Protein AF-A0A812Z3W7-F1 (afdb_monomer_lite)

pLDDT: mean 70.72, std 16.23, range [29.0, 92.5]

Sequence (230 aa):
MVKTFSGVDHVSALLVPYGSTFQTALGTTARIFGVSAAALAPDLSTLLLLCDRGEIFEATVAFGNRSISFSSLSWQDRRELLARDRNGKPITLDAEGLTVAGSQVFVSTEPSRLFRLPDWASAPWKRPAGPLEAQLLAHQPSEYFAGELPNQGLEALTSPRTKEAVTSIVTGIEGPLVQDDPRVRRVLEVDAASGKLLRSQFFLLDEAEGGVPQLLLSEIAALDAEGLAG

Structure (mmCIF, N/CA/C/O backbone):
data_AF-A0A812Z3W7-F1
#
_entry.id   AF-A0A812Z3W7-F1
#
loop_
_atom_site.group_PDB
_atom_site.id
_atom_site.type_symbol
_atom_site.label_atom_id
_atom_site.label_alt_id
_atom_site.label_comp_id
_atom_site.label_asym_id
_atom_site.label_entity_id
_atom_site.label_seq_id
_atom_site.pdbx_PDB_ins_code
_atom_site.Cartn_x
_atom_site.Cartn_y
_atom_site.Cartn_z
_atom_site.occupancy
_atom_site.B_iso_or_equiv
_atom_site.auth_seq_id
_atom_site.auth_comp_id
_atom_site.auth_asym_id
_atom_site.auth_atom_id
_atom_site.pdbx_PDB_model_num
ATOM 1 N N . MET A 1 1 ? -31.759 -4.899 5.310 1.00 32.59 1 MET A N 1
ATOM 2 C CA . MET A 1 1 ? -30.707 -5.913 5.096 1.00 32.59 1 MET A CA 1
ATOM 3 C C . MET A 1 1 ? -29.573 -5.214 4.358 1.00 32.59 1 MET A C 1
ATOM 5 O O . MET A 1 1 ? -29.781 -4.807 3.221 1.00 32.59 1 MET A O 1
ATOM 9 N N . VAL A 1 2 ? -28.464 -4.926 5.045 1.00 29.81 2 VAL A N 1
ATOM 10 C CA . VAL A 1 2 ? -27.280 -4.281 4.451 1.00 29.81 2 VAL A CA 1
ATOM 11 C C . VAL A 1 2 ? -26.606 -5.340 3.585 1.00 29.81 2 VAL A C 1
ATOM 13 O O . VAL A 1 2 ? -26.231 -6.388 4.103 1.00 29.81 2 VAL A O 1
ATOM 16 N N . LYS A 1 3 ? -26.539 -5.130 2.268 1.00 31.30 3 LYS A N 1
ATOM 17 C CA . LYS A 1 3 ? -25.715 -5.982 1.408 1.00 31.30 3 LYS A CA 1
ATOM 18 C C . LYS A 1 3 ? -24.268 -5.568 1.640 1.00 31.30 3 LYS A C 1
ATOM 20 O O . LYS A 1 3 ? -23.900 -4.442 1.323 1.00 31.30 3 LYS A O 1
ATOM 25 N N . THR A 1 4 ? -23.484 -6.457 2.231 1.00 35.47 4 THR A N 1
ATOM 26 C CA . THR A 1 4 ? -22.030 -6.342 2.279 1.00 35.47 4 THR A CA 1
ATOM 27 C C . THR A 1 4 ? -21.534 -6.432 0.839 1.00 35.47 4 THR A C 1
ATOM 29 O O . THR A 1 4 ? -21.748 -7.450 0.182 1.00 35.47 4 THR A O 1
ATOM 32 N N . PHE A 1 5 ? -20.961 -5.355 0.310 1.00 38.12 5 PHE A N 1
ATOM 33 C CA . PHE A 1 5 ? -20.335 -5.380 -1.007 1.00 38.12 5 PHE A CA 1
ATOM 34 C C . PHE A 1 5 ? -19.040 -6.191 -0.905 1.00 38.12 5 PHE A C 1
ATOM 36 O O . PHE A 1 5 ? -18.034 -5.686 -0.424 1.00 38.12 5 PHE A O 1
ATOM 43 N N . SER A 1 6 ? -19.066 -7.460 -1.311 1.00 37.59 6 SER A N 1
ATOM 44 C CA . SER A 1 6 ? -17.851 -8.225 -1.606 1.00 37.59 6 SER A CA 1
ATOM 45 C C . SER A 1 6 ? -17.397 -7.889 -3.028 1.00 37.59 6 SER A C 1
ATOM 47 O O . SER A 1 6 ? -18.227 -7.952 -3.932 1.00 37.59 6 SER A O 1
ATOM 49 N N . GLY A 1 7 ? -16.120 -7.546 -3.226 1.00 40.09 7 GLY A N 1
ATOM 50 C CA . GLY A 1 7 ? -15.537 -7.323 -4.561 1.00 40.09 7 GLY A CA 1
ATOM 51 C C . GLY A 1 7 ? -15.113 -5.887 -4.893 1.00 40.09 7 GLY A C 1
ATOM 52 O O . GLY A 1 7 ? -14.704 -5.633 -6.015 1.00 40.09 7 GLY A O 1
ATOM 53 N N . VAL A 1 8 ? -15.173 -4.931 -3.954 1.00 45.31 8 VAL A N 1
ATOM 54 C CA . VAL A 1 8 ? -14.460 -3.650 -4.139 1.00 45.31 8 VAL A CA 1
ATOM 55 C C . VAL A 1 8 ? -13.010 -3.862 -3.709 1.00 45.31 8 VAL A C 1
ATOM 57 O O . VAL A 1 8 ? -12.692 -3.827 -2.519 1.00 45.31 8 VAL A O 1
ATOM 60 N N . ASP A 1 9 ? -12.151 -4.148 -4.683 1.00 46.03 9 ASP A N 1
ATOM 61 C CA . ASP A 1 9 ? -10.743 -4.488 -4.449 1.00 46.03 9 ASP A CA 1
ATOM 62 C C . ASP A 1 9 ? -9.824 -3.258 -4.442 1.00 46.03 9 ASP A C 1
ATOM 64 O O . ASP A 1 9 ? -8.734 -3.297 -3.875 1.00 46.03 9 ASP A O 1
ATOM 68 N N . HIS A 1 10 ? -10.277 -2.143 -5.019 1.00 52.00 10 HIS A N 1
ATOM 69 C CA . HIS A 1 10 ? -9.475 -0.937 -5.170 1.00 52.00 10 HIS A CA 1
ATOM 70 C C . HIS A 1 10 ? -10.364 0.310 -5.261 1.00 52.00 10 HIS A C 1
ATOM 72 O O . HIS A 1 10 ? -11.376 0.315 -5.964 1.00 52.00 10 HIS A O 1
ATOM 78 N N . VAL A 1 11 ? -9.983 1.379 -4.558 1.00 55.00 11 VAL A N 1
ATOM 79 C CA . VAL A 1 11 ? -10.560 2.714 -4.750 1.00 55.00 11 VAL A CA 1
ATOM 80 C C . VAL A 1 11 ? -9.573 3.487 -5.615 1.00 55.00 11 VAL A C 1
ATOM 82 O O . VAL A 1 11 ? -8.552 3.953 -5.125 1.00 55.00 11 VAL A O 1
ATOM 85 N N . SER A 1 12 ? -9.876 3.589 -6.909 1.00 47.50 12 SER A N 1
ATOM 86 C CA . SER A 1 12 ? -8.960 4.145 -7.915 1.00 47.50 12 SER A CA 1
ATOM 87 C C . SER A 1 12 ? -8.716 5.642 -7.787 1.00 47.50 12 SER A C 1
ATOM 89 O O . SER A 1 12 ? -7.666 6.129 -8.189 1.00 47.50 12 SER A O 1
ATOM 91 N N . ALA A 1 13 ? -9.672 6.383 -7.229 1.00 49.47 13 ALA A N 1
ATOM 92 C CA . ALA A 1 13 ? -9.494 7.793 -6.930 1.00 49.47 13 ALA A CA 1
ATOM 93 C C . ALA A 1 13 ? -10.447 8.233 -5.819 1.00 49.47 13 ALA A C 1
ATOM 95 O O . ALA A 1 13 ? -11.652 7.970 -5.867 1.00 49.47 13 ALA A O 1
ATOM 96 N N . LEU A 1 14 ? -9.914 8.977 -4.852 1.00 58.53 14 LEU A N 1
ATOM 97 C CA . LEU A 1 14 ? -10.703 9.789 -3.937 1.00 58.53 14 LEU A CA 1
ATOM 98 C C . LEU A 1 14 ? -10.293 11.248 -4.108 1.00 58.53 14 LEU A C 1
ATOM 100 O O . LEU A 1 14 ? -9.170 11.630 -3.792 1.00 58.53 14 LEU A O 1
ATOM 104 N N . LEU A 1 15 ? -11.216 12.079 -4.587 1.00 57.31 15 LEU A N 1
ATOM 105 C CA . LEU A 1 15 ? -10.974 13.513 -4.713 1.00 57.31 15 LEU A CA 1
ATOM 106 C C . LEU A 1 15 ? -11.061 14.174 -3.334 1.00 57.31 15 LEU A C 1
ATOM 108 O O . LEU A 1 15 ? -12.141 14.549 -2.877 1.00 57.31 15 LEU A O 1
ATOM 112 N N . VAL A 1 16 ? -9.909 14.330 -2.685 1.00 62.12 16 VAL A N 1
ATOM 113 C CA . VAL A 1 16 ? -9.751 15.156 -1.485 1.00 62.12 16 VAL A CA 1
ATOM 114 C C . VAL A 1 16 ? -8.937 16.395 -1.859 1.00 62.12 16 VAL A C 1
ATOM 116 O O . VAL A 1 16 ? -7.779 16.254 -2.249 1.00 62.12 16 VAL A O 1
ATOM 119 N N . PRO A 1 17 ? -9.494 17.617 -1.761 1.00 60.78 17 PRO A N 1
ATOM 120 C CA . PRO A 1 17 ? -8.740 18.828 -2.065 1.00 60.78 17 PRO A CA 1
ATOM 121 C C . PRO A 1 17 ? -7.465 18.933 -1.220 1.00 60.78 17 PRO A C 1
ATOM 123 O O . PRO A 1 17 ? -7.500 18.689 -0.009 1.00 60.78 17 PRO A O 1
ATOM 126 N N . TYR A 1 18 ? -6.356 19.347 -1.836 1.00 60.72 18 TYR A N 1
ATOM 127 C CA . TYR A 1 18 ? -5.095 19.570 -1.129 1.00 60.72 18 TYR A CA 1
ATOM 128 C C . TYR A 1 18 ? -5.288 20.500 0.073 1.00 60.72 18 TYR A C 1
ATOM 130 O O . TYR A 1 18 ? -5.873 21.582 -0.026 1.00 60.72 18 TYR A O 1
ATOM 138 N N . GLY A 1 19 ? -4.757 20.090 1.221 1.00 60.78 19 GLY A N 1
ATOM 139 C CA . GLY A 1 19 ? -4.825 20.858 2.452 1.00 60.78 19 GLY A CA 1
ATOM 140 C C . GLY A 1 19 ? -6.177 20.801 3.157 1.00 60.78 19 GLY A C 1
ATOM 141 O O . GLY A 1 19 ? -6.357 21.571 4.103 1.00 60.78 19 GLY A O 1
ATOM 142 N N . SER A 1 20 ? -7.084 19.910 2.738 1.00 70.56 20 SER A N 1
ATOM 143 C CA . SER A 1 20 ? -8.332 19.635 3.452 1.00 70.56 20 SER A CA 1
ATOM 144 C C . SER A 1 20 ? -8.044 19.276 4.902 1.00 70.56 20 SER A C 1
ATOM 146 O O . SER A 1 20 ? -7.137 18.492 5.189 1.00 70.56 20 SER A O 1
ATOM 148 N N . THR A 1 21 ? -8.823 19.847 5.816 1.00 73.81 21 THR A N 1
ATOM 149 C CA . THR A 1 21 ? -8.782 19.492 7.230 1.00 73.81 21 THR A CA 1
ATOM 150 C C . THR A 1 21 ? -10.017 18.704 7.611 1.00 73.81 21 THR A C 1
ATOM 152 O O . THR A 1 21 ? -11.108 18.925 7.086 1.00 73.81 21 THR A O 1
ATOM 155 N N . PHE A 1 22 ? -9.853 17.783 8.547 1.00 72.69 22 PHE A N 1
ATOM 156 C CA . PHE A 1 22 ? -10.964 17.027 9.093 1.00 72.69 22 PHE A CA 1
ATOM 157 C C . PHE A 1 22 ? -10.776 16.826 10.598 1.00 72.69 22 PHE A C 1
ATOM 159 O O . PHE A 1 22 ? -9.667 16.940 11.123 1.00 72.69 22 PHE A O 1
ATOM 166 N N . GLN A 1 23 ? -11.882 16.568 11.290 1.00 76.31 23 GLN A N 1
ATOM 167 C CA . GLN A 1 23 ? -11.886 16.186 12.699 1.00 76.31 23 GLN A CA 1
ATOM 168 C C . GLN A 1 23 ? -11.959 14.667 12.785 1.00 76.31 23 GLN A C 1
ATOM 170 O O . GLN A 1 23 ? -12.879 14.070 12.223 1.00 76.31 23 GLN A O 1
ATOM 175 N N . THR A 1 24 ? -11.002 14.052 13.471 1.00 73.88 24 THR A N 1
ATOM 176 C CA . THR A 1 24 ? -11.107 12.643 13.857 1.00 73.88 24 THR A CA 1
ATOM 177 C C . THR A 1 24 ? -12.208 12.477 14.908 1.00 73.88 24 THR A C 1
ATOM 179 O O . THR A 1 24 ? -12.561 13.422 15.623 1.00 73.88 24 THR A O 1
ATOM 182 N N . ALA A 1 25 ? -12.699 11.251 15.083 1.00 72.62 25 ALA A N 1
ATOM 183 C CA . ALA A 1 25 ? -13.582 10.906 16.199 1.00 72.62 25 ALA A CA 1
ATOM 184 C C . ALA A 1 25 ? -12.947 11.184 17.581 1.00 72.62 25 ALA A C 1
ATOM 186 O O . ALA A 1 25 ? -13.655 11.320 18.578 1.00 72.62 25 ALA A O 1
ATOM 187 N N . LEU A 1 26 ? -11.617 11.311 17.636 1.00 69.75 26 LEU A N 1
ATOM 188 C CA . LEU A 1 26 ? -10.836 11.621 18.835 1.00 69.75 26 LEU A CA 1
ATOM 189 C C . LEU A 1 26 ? -10.634 13.130 19.064 1.00 69.75 26 LEU A C 1
ATOM 191 O O . LEU A 1 26 ? -9.950 13.518 20.011 1.00 69.75 26 LEU A O 1
ATOM 195 N N . GLY A 1 27 ? -11.229 13.987 18.227 1.00 71.00 27 GLY A N 1
ATOM 196 C CA . GLY A 1 27 ? -11.170 15.445 18.368 1.00 71.00 27 GLY A CA 1
ATOM 197 C C . GLY A 1 27 ? -9.844 16.068 17.929 1.00 71.00 27 GLY A C 1
ATOM 198 O O . GLY A 1 27 ? -9.543 17.207 18.290 1.00 71.00 27 GLY A O 1
ATOM 199 N N . THR A 1 28 ? -9.030 15.330 17.173 1.00 74.75 28 THR A N 1
ATOM 200 C CA . THR A 1 28 ? -7.825 15.859 16.534 1.00 74.75 28 THR A CA 1
ATOM 201 C C . THR A 1 28 ? -8.164 16.421 15.160 1.00 74.75 28 THR A C 1
ATOM 203 O O . THR A 1 28 ? -8.692 15.722 14.296 1.00 74.75 28 THR A O 1
ATOM 206 N N . THR A 1 29 ? -7.789 17.681 14.930 1.00 78.25 29 THR A N 1
ATOM 207 C CA . THR A 1 29 ? -7.748 18.242 13.579 1.00 78.25 29 THR A CA 1
ATOM 208 C C . THR A 1 29 ? -6.551 17.659 12.846 1.00 78.25 29 THR A C 1
ATOM 210 O O . THR A 1 29 ? -5.410 17.852 13.267 1.00 78.25 29 THR A O 1
ATOM 213 N N . ALA A 1 30 ? -6.799 17.004 11.725 1.00 71.75 30 ALA A N 1
ATOM 214 C CA . ALA A 1 30 ? -5.757 16.529 10.833 1.00 71.75 30 ALA A CA 1
ATOM 215 C C . ALA A 1 30 ? -5.890 17.176 9.456 1.00 71.75 30 ALA A C 1
ATOM 217 O O . ALA A 1 30 ? -6.957 17.677 9.096 1.00 71.75 30 ALA A O 1
ATOM 218 N N . ARG A 1 31 ? -4.782 17.217 8.712 1.00 76.94 31 ARG A N 1
ATOM 219 C CA . ARG A 1 31 ? -4.690 17.852 7.398 1.00 76.94 31 ARG A CA 1
ATOM 220 C C . ARG A 1 31 ? -4.165 16.848 6.383 1.00 76.94 31 ARG A C 1
ATOM 222 O O . ARG A 1 31 ? -3.140 16.229 6.629 1.00 76.94 31 ARG A O 1
ATOM 229 N N . ILE A 1 32 ? -4.850 16.741 5.253 1.00 75.94 32 ILE A N 1
ATOM 230 C CA . ILE A 1 32 ? -4.461 15.886 4.131 1.00 75.94 32 ILE A CA 1
ATOM 231 C C . ILE A 1 32 ? -3.630 16.733 3.166 1.00 75.94 32 ILE A C 1
ATOM 233 O O . ILE A 1 32 ? -4.112 17.743 2.648 1.00 75.94 32 ILE A O 1
ATOM 237 N N . PHE A 1 33 ? -2.369 16.356 2.969 1.00 66.31 33 PHE A N 1
ATOM 238 C CA . PHE A 1 33 ? -1.426 17.057 2.088 1.00 66.31 33 PHE A CA 1
ATOM 239 C C . PHE A 1 33 ? -1.377 16.471 0.669 1.00 66.31 33 PHE A C 1
ATOM 241 O O . PHE A 1 33 ? -0.717 17.038 -0.181 1.00 66.31 33 PHE A O 1
ATOM 248 N N . GLY A 1 34 ? -2.127 15.408 0.401 1.00 72.56 34 GLY A N 1
ATOM 249 C CA . GLY A 1 34 ? -2.153 14.678 -0.865 1.00 72.56 34 GLY A CA 1
ATOM 250 C C . GLY A 1 34 ? -2.675 13.277 -0.571 1.00 72.56 34 GLY A C 1
ATOM 251 O O . GLY A 1 34 ? -2.476 12.796 0.541 1.00 72.56 34 GLY A O 1
ATOM 252 N N . VAL A 1 35 ? -3.443 12.678 -1.480 1.00 75.62 35 VAL A N 1
ATOM 253 C CA . VAL A 1 35 ? -3.888 11.283 -1.339 1.00 75.62 35 VAL A CA 1
ATOM 254 C C . VAL A 1 35 ? -3.169 10.490 -2.407 1.00 75.62 35 VAL A C 1
ATOM 256 O O . VAL A 1 35 ? -3.490 10.641 -3.584 1.00 75.62 35 VAL A O 1
ATOM 259 N N . SER A 1 36 ? -2.233 9.656 -1.979 1.00 77.94 36 SER A N 1
ATOM 260 C CA . SER A 1 36 ? -1.430 8.824 -2.870 1.00 77.94 36 SER A CA 1
ATOM 261 C C . SER A 1 36 ? -2.158 7.520 -3.183 1.00 77.94 36 SER A C 1
ATOM 263 O O . SER A 1 36 ? -2.231 7.092 -4.329 1.00 77.94 36 SER A O 1
ATOM 265 N N . ALA A 1 37 ? -2.818 6.919 -2.184 1.00 78.06 37 ALA A N 1
ATOM 266 C CA . ALA A 1 37 ? -3.576 5.688 -2.396 1.00 78.06 37 ALA A CA 1
ATOM 267 C C . ALA A 1 37 ? -4.759 5.514 -1.439 1.00 78.06 37 ALA A C 1
ATOM 269 O O . ALA A 1 37 ? -4.804 6.071 -0.341 1.00 78.06 37 ALA A O 1
ATOM 270 N N . ALA A 1 38 ? -5.718 4.683 -1.851 1.00 79.00 38 ALA A N 1
ATOM 271 C CA . ALA A 1 38 ? -6.907 4.344 -1.082 1.00 79.00 38 ALA A CA 1
ATOM 272 C C . ALA A 1 38 ? -7.212 2.841 -1.173 1.00 79.00 38 ALA A C 1
ATOM 274 O O . ALA A 1 38 ? -7.236 2.264 -2.261 1.00 79.00 38 ALA A O 1
ATOM 275 N N . ALA A 1 39 ? -7.488 2.202 -0.036 1.00 80.31 39 ALA A N 1
ATOM 276 C CA . ALA A 1 39 ? -7.825 0.781 0.025 1.00 80.31 39 ALA A CA 1
ATOM 277 C C . ALA A 1 39 ? -8.883 0.497 1.096 1.00 80.31 39 ALA A C 1
ATOM 279 O O . ALA A 1 39 ? -8.906 1.132 2.148 1.00 80.31 39 ALA A O 1
ATOM 280 N N . LEU A 1 40 ? -9.757 -0.480 0.849 1.00 79.25 40 LEU A N 1
ATOM 281 C CA . LEU A 1 40 ? -10.685 -0.962 1.872 1.00 79.25 40 LEU A CA 1
ATOM 282 C C . LEU A 1 40 ? -10.007 -2.001 2.762 1.00 79.25 40 LEU A C 1
ATOM 284 O O . LEU A 1 40 ? -9.375 -2.941 2.279 1.00 79.25 40 LEU A O 1
ATOM 288 N N . ALA A 1 41 ? -10.199 -1.850 4.067 1.00 82.50 41 ALA A N 1
ATOM 289 C CA . ALA A 1 41 ? -9.828 -2.846 5.050 1.00 82.50 41 ALA A CA 1
ATOM 290 C C . ALA A 1 41 ? -10.663 -4.133 4.877 1.00 82.50 41 ALA A C 1
ATOM 292 O O . ALA A 1 41 ? -11.718 -4.128 4.232 1.00 82.50 41 ALA A O 1
ATOM 293 N N . PRO A 1 42 ? -10.253 -5.249 5.502 1.00 77.19 42 PRO A N 1
ATOM 294 C CA . PRO A 1 42 ? -10.894 -6.553 5.296 1.00 77.19 42 PRO A CA 1
ATOM 295 C C . PRO A 1 42 ? -12.323 -6.629 5.836 1.00 77.19 42 PRO A C 1
ATOM 297 O O . PRO A 1 42 ? -13.088 -7.503 5.440 1.00 77.19 42 PRO A O 1
ATOM 300 N N . ASP A 1 43 ? -12.684 -5.721 6.744 1.00 79.75 43 ASP A N 1
ATOM 301 C CA . ASP A 1 43 ? -14.043 -5.586 7.272 1.00 79.75 43 ASP A CA 1
ATOM 302 C C . ASP A 1 43 ? -15.030 -4.950 6.271 1.00 79.75 43 ASP A C 1
ATOM 304 O O . ASP A 1 43 ? -16.235 -4.955 6.523 1.00 79.75 43 ASP A O 1
ATOM 308 N N . LEU A 1 44 ? -14.533 -4.434 5.136 1.00 73.38 44 LEU A N 1
ATOM 309 C CA . LEU A 1 44 ? -15.298 -3.792 4.059 1.00 73.38 44 LEU A CA 1
ATOM 310 C C . LEU A 1 44 ? -16.087 -2.543 4.493 1.00 73.38 44 LEU A C 1
ATOM 312 O O . LEU A 1 44 ? -16.977 -2.078 3.781 1.00 73.38 44 LEU A O 1
ATOM 316 N N . SER A 1 45 ? -15.757 -1.995 5.657 1.00 81.12 45 SER A N 1
ATOM 317 C CA . SER A 1 45 ? -16.389 -0.819 6.260 1.00 81.12 45 SER A CA 1
ATOM 318 C C . SER A 1 45 ? -15.384 0.258 6.650 1.00 81.12 45 SER A C 1
ATOM 320 O O . SER A 1 45 ? -15.781 1.393 6.900 1.00 81.12 45 SER A O 1
ATOM 322 N N . THR A 1 46 ? -14.094 -0.070 6.658 1.00 86.00 46 THR A N 1
ATOM 323 C CA . THR A 1 46 ? -13.013 0.872 6.924 1.00 86.00 46 THR A CA 1
ATOM 324 C C . THR A 1 46 ? -12.264 1.174 5.632 1.00 86.00 46 THR A C 1
ATOM 326 O O . THR A 1 46 ? -11.771 0.277 4.953 1.00 86.00 46 THR A O 1
ATOM 329 N N . LEU A 1 47 ? -12.183 2.452 5.284 1.00 84.94 47 LEU A N 1
ATOM 330 C CA . LEU A 1 47 ? -11.345 2.987 4.223 1.00 84.94 47 LEU A CA 1
ATOM 331 C C . LEU A 1 47 ? -10.021 3.443 4.831 1.00 84.94 47 LEU A C 1
ATOM 333 O O . LEU A 1 47 ? -10.006 4.267 5.745 1.00 84.94 47 LEU A O 1
ATOM 337 N N . LEU A 1 48 ? -8.929 2.921 4.290 1.00 88.00 48 LEU A N 1
ATOM 338 C CA . LEU A 1 48 ? -7.578 3.388 4.545 1.00 88.00 48 LEU A CA 1
ATOM 339 C C . LEU A 1 48 ? -7.180 4.338 3.424 1.00 88.00 48 LEU A C 1
ATOM 341 O O . LEU A 1 48 ? -7.263 3.976 2.249 1.00 88.00 48 LEU A O 1
ATOM 345 N N . LEU A 1 49 ? -6.729 5.533 3.784 1.00 86.06 49 LEU A N 1
ATOM 346 C CA . LEU A 1 49 ? -6.088 6.450 2.854 1.00 86.06 49 LEU A CA 1
ATOM 347 C C . LEU A 1 49 ? -4.639 6.633 3.236 1.00 86.06 49 LEU A C 1
ATOM 349 O O . LEU A 1 49 ? -4.341 7.003 4.368 1.00 86.06 49 LEU A O 1
ATOM 353 N N . LEU A 1 50 ? -3.768 6.409 2.267 1.00 86.88 50 LEU A N 1
ATOM 354 C CA . LEU A 1 50 ? -2.374 6.779 2.334 1.00 86.88 50 LEU A CA 1
ATOM 355 C C . LEU A 1 50 ? -2.221 8.192 1.784 1.00 86.88 50 LEU A C 1
ATOM 357 O O . LEU A 1 50 ? -2.761 8.524 0.727 1.00 86.88 50 LEU A O 1
ATOM 361 N N . CYS A 1 51 ? -1.519 9.025 2.530 1.00 83.19 51 CYS A N 1
ATOM 362 C CA . CYS A 1 51 ? -1.222 10.392 2.156 1.00 83.19 51 CYS A CA 1
ATOM 363 C C . CYS A 1 51 ? 0.284 10.617 2.132 1.00 83.19 51 CYS A C 1
ATOM 365 O O . CYS A 1 51 ? 1.032 9.947 2.859 1.00 83.19 51 CYS A O 1
ATOM 367 N N . ASP A 1 52 ? 0.685 11.625 1.359 1.00 75.94 52 ASP A N 1
ATOM 368 C CA . ASP A 1 52 ? 2.049 12.133 1.287 1.00 75.94 52 ASP A CA 1
ATOM 369 C C . ASP A 1 52 ? 2.660 12.254 2.686 1.00 75.94 52 ASP A C 1
ATOM 371 O O . ASP A 1 52 ? 1.979 12.598 3.663 1.00 75.94 52 ASP A O 1
ATOM 375 N N . ARG A 1 53 ? 3.979 12.046 2.771 1.00 79.75 53 ARG A N 1
ATOM 376 C CA . ARG A 1 53 ? 4.751 12.041 4.032 1.00 79.75 53 ARG A CA 1
ATOM 377 C C . ARG A 1 53 ? 4.465 10.861 4.964 1.00 79.75 53 ARG A C 1
ATOM 379 O O . ARG A 1 53 ? 4.863 10.904 6.130 1.00 79.75 53 ARG A O 1
ATOM 386 N N . GLY A 1 54 ? 3.813 9.812 4.463 1.00 85.25 54 GLY A N 1
ATOM 387 C CA . GLY A 1 54 ? 3.655 8.558 5.192 1.00 85.25 54 GLY A CA 1
ATOM 388 C C . GLY A 1 54 ? 2.615 8.658 6.299 1.00 85.25 54 GLY A C 1
ATOM 389 O O . GLY A 1 54 ? 2.860 8.227 7.425 1.00 85.25 54 GLY A O 1
ATOM 390 N N . GLU A 1 55 ? 1.451 9.223 5.992 1.00 88.69 55 GLU A N 1
ATOM 391 C CA . GLU A 1 55 ? 0.314 9.243 6.911 1.00 88.69 55 GLU A CA 1
ATOM 392 C C . GLU A 1 55 ? -0.776 8.288 6.431 1.00 88.69 55 GLU A C 1
ATOM 394 O O . GLU A 1 55 ? -1.116 8.266 5.250 1.00 88.69 55 GLU A O 1
ATOM 399 N N . ILE A 1 56 ? -1.344 7.511 7.355 1.00 89.38 56 ILE A N 1
ATOM 400 C CA . ILE A 1 56 ? -2.544 6.716 7.108 1.00 89.38 56 ILE A CA 1
ATOM 401 C C . ILE A 1 56 ? -3.722 7.321 7.848 1.00 89.38 56 ILE A C 1
ATOM 403 O O . ILE A 1 56 ? -3.677 7.551 9.058 1.00 89.38 56 ILE A O 1
ATOM 407 N N . PHE A 1 57 ? -4.803 7.521 7.110 1.00 87.75 57 PHE A N 1
ATOM 408 C CA . PHE A 1 57 ? -6.088 7.932 7.633 1.00 87.75 57 PHE A CA 1
ATOM 409 C C . PHE A 1 57 ? -7.084 6.793 7.562 1.00 87.75 57 PHE A C 1
ATOM 411 O O . PHE A 1 57 ? -7.197 6.112 6.545 1.00 87.75 57 PHE A O 1
ATOM 418 N N . GLU A 1 58 ? -7.834 6.627 8.642 1.00 88.81 58 GLU A N 1
ATOM 419 C CA . GLU A 1 58 ? -8.887 5.628 8.743 1.00 88.81 58 GLU A CA 1
ATOM 420 C C . GLU A 1 58 ? -10.238 6.330 8.734 1.00 88.81 58 GLU A C 1
ATOM 422 O O . GLU A 1 58 ? -10.491 7.240 9.530 1.00 88.81 58 GLU A O 1
ATOM 427 N N . ALA A 1 59 ? -11.128 5.900 7.847 1.00 84.62 59 ALA A N 1
ATOM 428 C CA . ALA A 1 59 ? -12.499 6.372 7.809 1.00 84.62 59 ALA A CA 1
ATOM 429 C C . ALA A 1 59 ? -13.473 5.203 7.794 1.00 84.62 59 ALA A C 1
ATOM 431 O O . ALA A 1 59 ? -13.335 4.274 7.007 1.00 84.62 59 ALA A O 1
ATOM 432 N N . THR A 1 60 ? -14.522 5.292 8.599 1.00 85.56 60 THR A N 1
ATOM 433 C CA . THR A 1 60 ? -15.679 4.417 8.446 1.00 85.56 60 THR A CA 1
ATOM 434 C C . THR A 1 60 ? -16.464 4.879 7.229 1.00 85.56 60 THR A C 1
ATOM 436 O O . THR A 1 60 ? -16.888 6.038 7.156 1.00 85.56 60 THR A O 1
ATOM 439 N N . VAL A 1 61 ? -16.680 3.974 6.285 1.00 80.94 61 VAL A N 1
ATOM 440 C CA . VAL A 1 61 ? -17.444 4.211 5.064 1.00 80.94 61 VAL A CA 1
ATOM 441 C C . VAL A 1 61 ? -18.660 3.299 5.001 1.00 80.94 61 VAL A C 1
ATOM 443 O O . VAL A 1 61 ? -18.662 2.171 5.488 1.00 80.94 61 VAL A O 1
ATOM 446 N N . ALA A 1 62 ? -19.717 3.801 4.375 1.00 77.12 62 ALA A N 1
ATOM 447 C CA . ALA A 1 62 ? -20.852 2.990 3.966 1.00 77.12 62 ALA A CA 1
ATOM 448 C C . ALA A 1 62 ? -21.163 3.280 2.503 1.00 77.12 62 ALA A C 1
ATOM 450 O O . ALA A 1 62 ? -20.976 4.406 2.036 1.00 77.12 62 ALA A O 1
ATOM 451 N N . PHE A 1 63 ? -21.648 2.270 1.792 1.00 71.44 63 PHE A N 1
ATOM 452 C CA . PHE A 1 63 ? -21.980 2.365 0.377 1.00 71.44 63 PHE A CA 1
ATOM 453 C C . PHE A 1 63 ? -23.489 2.446 0.173 1.00 71.44 63 PHE A C 1
ATOM 455 O O . PHE A 1 63 ? -24.274 1.816 0.891 1.00 71.44 63 PHE A O 1
ATOM 462 N N . GLY A 1 64 ? -23.894 3.202 -0.846 1.00 63.03 64 GLY A N 1
ATOM 463 C CA . GLY A 1 64 ? -25.273 3.206 -1.311 1.00 63.03 64 GLY A CA 1
ATOM 464 C C . GLY A 1 64 ? -25.712 1.815 -1.781 1.00 63.03 64 GLY A C 1
ATOM 465 O O . GLY A 1 64 ? -24.936 1.032 -2.308 1.00 63.03 64 GLY A O 1
ATOM 466 N N . ASN A 1 65 ? -26.999 1.497 -1.649 1.00 59.88 65 ASN A N 1
ATOM 467 C CA . ASN A 1 65 ? -27.551 0.200 -2.072 1.00 59.88 65 ASN A CA 1
ATOM 468 C C . ASN A 1 65 ? -27.754 0.058 -3.596 1.00 59.88 65 ASN A C 1
ATOM 470 O O . ASN A 1 65 ? -28.243 -0.978 -4.049 1.00 59.88 65 ASN A O 1
ATOM 474 N N . ARG A 1 66 ? -27.454 1.109 -4.369 1.00 55.91 66 ARG A N 1
ATOM 475 C CA . ARG A 1 66 ? -27.685 1.204 -5.822 1.00 55.91 66 ARG A CA 1
ATOM 476 C C . ARG A 1 66 ? -26.491 1.753 -6.610 1.00 55.91 66 ARG A C 1
ATOM 478 O O . ARG A 1 66 ? -26.539 1.730 -7.834 1.00 55.91 66 ARG A O 1
ATOM 485 N N . SER A 1 67 ? -25.451 2.245 -5.940 1.00 59.88 67 SER A N 1
ATOM 486 C CA . SER A 1 67 ? -24.221 2.741 -6.564 1.00 59.88 67 SER A CA 1
ATOM 487 C C . SER A 1 67 ? -23.029 2.483 -5.643 1.00 59.88 67 SER A C 1
ATOM 489 O O . SER A 1 67 ? -23.189 2.456 -4.424 1.00 59.88 67 SER A O 1
ATOM 491 N N . ILE A 1 68 ? -21.826 2.364 -6.212 1.00 57.50 68 ILE A N 1
ATOM 492 C CA . ILE A 1 68 ? -20.546 2.265 -5.475 1.00 57.50 68 ILE A CA 1
ATOM 493 C C . ILE A 1 68 ? -20.119 3.660 -4.966 1.00 57.50 68 ILE 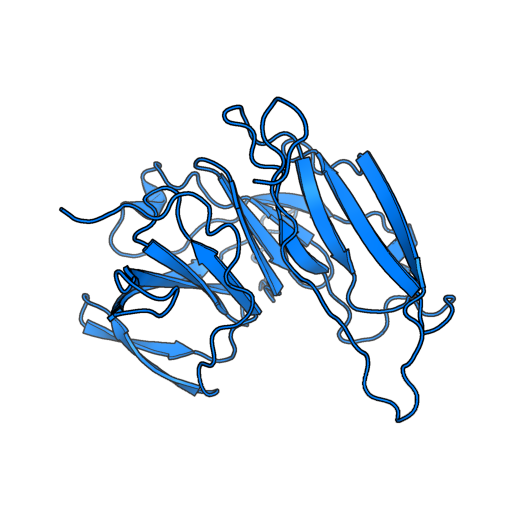A C 1
ATOM 495 O O . ILE A 1 68 ? -18.950 4.022 -4.923 1.00 57.50 68 ILE A O 1
ATOM 499 N N . SER A 1 69 ? -21.088 4.507 -4.624 1.00 62.16 69 SER A N 1
ATOM 500 C CA . SER A 1 69 ? -20.838 5.822 -4.041 1.00 62.16 69 SER A CA 1
ATOM 501 C C . SER A 1 69 ? -20.900 5.704 -2.526 1.00 62.16 69 SER A C 1
ATOM 503 O O . SER A 1 69 ? -21.768 5.003 -1.992 1.00 62.16 69 SER A O 1
ATOM 505 N N . PHE A 1 70 ? -20.024 6.423 -1.825 1.00 65.94 70 PHE A N 1
ATOM 506 C CA . PHE A 1 70 ? -20.123 6.530 -0.376 1.00 65.94 70 PHE A CA 1
ATOM 507 C C . PHE A 1 70 ? -21.444 7.206 0.003 1.00 65.94 70 PHE A C 1
ATOM 509 O O . PHE A 1 70 ? -21.713 8.338 -0.393 1.00 65.94 70 PHE A O 1
ATOM 516 N N . SER A 1 71 ? -22.273 6.515 0.783 1.00 70.38 71 SER A N 1
ATOM 517 C CA . SER A 1 71 ? -23.436 7.112 1.443 1.00 70.38 71 SER A CA 1
ATOM 518 C C . SER A 1 71 ? -23.036 7.871 2.708 1.00 70.38 71 SER A C 1
ATOM 520 O O . SER A 1 71 ? -23.750 8.772 3.138 1.00 70.38 71 SER A O 1
ATOM 522 N N . SER A 1 72 ? -21.905 7.502 3.312 1.00 74.94 72 SER A N 1
ATOM 523 C CA . SER A 1 72 ? -21.300 8.208 4.440 1.00 74.94 72 SER A CA 1
ATOM 524 C C . SER A 1 72 ? -19.799 7.951 4.495 1.00 74.94 72 SER A C 1
ATOM 526 O O . SER A 1 72 ? -19.353 6.853 4.163 1.00 74.94 72 SER A O 1
ATOM 528 N N . LEU A 1 73 ? -19.054 8.941 4.982 1.00 78.38 73 LEU A N 1
ATOM 529 C CA . LEU A 1 73 ? -17.635 8.848 5.304 1.00 78.38 73 LEU A CA 1
ATOM 530 C C . LEU A 1 73 ? -17.406 9.569 6.636 1.00 78.38 73 LEU A C 1
ATOM 532 O O . LEU A 1 73 ? -17.808 10.722 6.792 1.00 78.38 73 LEU A O 1
ATOM 536 N N . SER A 1 74 ? -16.799 8.886 7.606 1.00 82.44 74 SER A N 1
ATOM 537 C CA . SER A 1 74 ? -16.518 9.432 8.935 1.00 82.44 74 SER A CA 1
ATOM 538 C C . SER A 1 74 ? -15.099 9.086 9.361 1.00 82.44 74 SER A C 1
ATOM 540 O O . SER A 1 74 ? -14.784 7.919 9.582 1.00 82.44 74 SER A O 1
ATOM 542 N N . TRP A 1 75 ? -14.251 10.104 9.486 1.00 84.25 75 TRP A N 1
ATOM 543 C CA . TRP A 1 75 ? -12.855 9.947 9.885 1.00 84.25 75 TRP A CA 1
ATOM 544 C C . TRP A 1 75 ? -12.729 9.507 11.338 1.00 84.25 75 TRP A C 1
ATOM 546 O O . TRP A 1 75 ? -13.234 10.166 12.248 1.00 84.25 75 TRP A O 1
ATOM 556 N N . GLN A 1 76 ? -12.028 8.403 11.549 1.00 84.50 76 GLN A N 1
ATOM 557 C CA . GLN A 1 76 ? -11.828 7.810 12.862 1.00 84.50 76 GLN A CA 1
ATOM 558 C C . GLN A 1 76 ? -10.471 8.195 13.428 1.00 84.50 76 GLN A C 1
ATOM 560 O O . GLN A 1 76 ? -10.409 8.695 14.551 1.00 84.50 76 GLN A O 1
ATOM 565 N N . ASP A 1 77 ? -9.409 8.016 12.642 1.00 86.06 77 ASP A N 1
ATOM 566 C CA . ASP A 1 77 ? -8.045 8.130 13.145 1.00 86.06 77 ASP A CA 1
ATOM 567 C C . ASP A 1 77 ? -7.047 8.608 12.076 1.00 86.06 77 ASP A C 1
ATOM 569 O O . ASP A 1 77 ? -7.310 8.562 10.870 1.00 86.06 77 ASP A O 1
ATOM 573 N N . ARG A 1 78 ? -5.894 9.080 12.556 1.00 87.50 78 ARG A N 1
ATOM 574 C CA . ARG A 1 78 ? -4.694 9.424 11.791 1.00 87.50 78 ARG A CA 1
ATOM 575 C C . ARG A 1 78 ? -3.498 8.743 12.438 1.00 87.50 78 ARG A C 1
ATOM 577 O O . ARG A 1 78 ? -3.216 8.965 13.617 1.00 87.50 78 ARG A O 1
ATOM 584 N N . ARG A 1 79 ? -2.710 8.038 11.634 1.00 88.62 79 ARG A N 1
ATOM 585 C CA . ARG A 1 79 ? -1.485 7.369 12.070 1.00 88.62 79 ARG A CA 1
ATOM 586 C C . ARG A 1 79 ? -0.303 7.782 11.212 1.00 88.62 79 ARG A C 1
ATOM 588 O O . ARG A 1 79 ? -0.387 7.815 9.992 1.00 88.62 79 ARG A O 1
ATOM 595 N N . GLU A 1 80 ? 0.811 8.069 11.869 1.00 89.62 80 GLU A N 1
ATOM 596 C CA . GLU A 1 80 ? 2.104 8.242 11.208 1.00 89.62 80 GLU A CA 1
ATOM 597 C C . GLU A 1 80 ? 2.714 6.867 10.913 1.00 89.62 80 GLU A C 1
ATOM 599 O O . GLU A 1 80 ? 2.682 5.972 11.766 1.00 89.62 80 GLU A O 1
ATOM 604 N N . LEU A 1 81 ? 3.290 6.696 9.727 1.00 91.19 81 LEU A N 1
ATOM 605 C CA . LEU A 1 81 ? 4.116 5.545 9.399 1.00 91.19 81 LEU A CA 1
ATOM 606 C C . LEU A 1 81 ? 5.558 5.811 9.823 1.00 91.19 81 LEU A C 1
ATOM 608 O O . LEU A 1 81 ? 6.206 6.742 9.352 1.00 91.19 81 LEU A O 1
ATOM 612 N N . LEU A 1 82 ? 6.084 4.948 10.685 1.00 92.19 82 LEU A N 1
ATOM 613 C CA . LEU A 1 82 ? 7.490 4.963 11.059 1.00 92.19 82 LEU A CA 1
ATOM 614 C C . LEU A 1 82 ? 8.209 3.829 10.357 1.00 92.19 82 LEU A C 1
ATOM 616 O O . LEU A 1 82 ? 7.837 2.673 10.506 1.00 92.19 82 LEU A O 1
ATOM 620 N N . ALA A 1 83 ? 9.294 4.140 9.667 1.00 91.00 83 ALA A N 1
ATOM 621 C CA . ALA A 1 83 ? 10.200 3.127 9.159 1.00 91.00 83 ALA A CA 1
ATOM 622 C C . ALA A 1 83 ? 11.626 3.398 9.616 1.00 91.00 83 ALA A C 1
ATOM 624 O O . ALA A 1 83 ? 12.008 4.518 9.975 1.00 91.00 83 ALA A O 1
ATOM 625 N N . ARG A 1 84 ? 12.426 2.336 9.590 1.00 89.31 84 ARG A N 1
ATOM 626 C CA . ARG A 1 84 ? 13.847 2.381 9.911 1.00 89.31 84 ARG A CA 1
ATOM 627 C C . ARG A 1 84 ? 14.653 1.779 8.777 1.00 89.31 84 ARG A C 1
ATOM 629 O O . ARG A 1 84 ? 14.218 0.827 8.135 1.00 89.31 84 ARG A O 1
ATOM 636 N N . ASP A 1 85 ? 15.834 2.333 8.539 1.00 81.94 85 ASP A N 1
ATOM 637 C CA . ASP A 1 85 ? 16.812 1.693 7.669 1.00 81.94 85 ASP A CA 1
ATOM 638 C C . ASP A 1 85 ? 17.409 0.435 8.331 1.00 81.94 85 ASP A C 1
ATOM 640 O O . ASP A 1 85 ? 17.151 0.114 9.495 1.00 81.94 85 ASP A O 1
ATOM 644 N N . ARG A 1 86 ? 18.271 -0.267 7.592 1.00 77.25 86 ARG A N 1
ATOM 645 C CA . ARG A 1 86 ? 19.011 -1.446 8.077 1.00 77.25 86 ARG A CA 1
ATOM 646 C C . ARG A 1 86 ? 19.873 -1.203 9.327 1.00 77.25 86 ARG A C 1
ATOM 648 O O . ARG A 1 86 ? 20.275 -2.164 9.970 1.00 77.25 86 ARG A O 1
ATOM 655 N N . ASN A 1 87 ? 20.166 0.054 9.660 1.00 82.25 87 ASN A N 1
ATOM 656 C CA . ASN A 1 87 ? 20.932 0.453 10.841 1.00 82.25 87 ASN A CA 1
ATOM 657 C C . ASN A 1 87 ? 20.021 0.924 11.992 1.00 82.25 87 ASN A C 1
ATOM 659 O O . ASN A 1 87 ? 20.517 1.405 13.010 1.00 82.25 87 ASN A O 1
ATOM 663 N N . GLY A 1 88 ? 18.696 0.826 11.840 1.00 83.62 88 GLY A N 1
ATOM 664 C CA . GLY A 1 88 ? 17.718 1.275 12.829 1.00 83.62 88 GLY A CA 1
ATOM 665 C C . GLY A 1 88 ? 17.444 2.785 12.813 1.00 83.62 88 GLY A C 1
ATOM 666 O O . GLY A 1 88 ? 16.689 3.273 13.665 1.00 83.62 88 GLY A O 1
ATOM 667 N N . LYS A 1 89 ? 18.023 3.540 11.869 1.00 87.25 89 LYS A N 1
ATOM 668 C CA . LYS A 1 89 ? 17.828 4.990 11.767 1.00 87.25 89 LYS A CA 1
ATOM 669 C C . LYS A 1 89 ? 16.436 5.286 11.201 1.00 87.25 89 LYS A C 1
ATOM 671 O O . LYS A 1 89 ? 16.081 4.686 10.188 1.00 87.25 89 LYS A O 1
ATOM 676 N N . PRO A 1 90 ? 15.668 6.219 11.797 1.00 87.56 90 PRO A N 1
ATOM 677 C CA . PRO A 1 90 ? 14.399 6.657 11.231 1.00 87.56 90 PRO A CA 1
ATOM 678 C C . PRO A 1 90 ? 14.564 7.145 9.792 1.00 87.56 90 PRO A C 1
ATOM 680 O O . PRO A 1 90 ? 15.491 7.905 9.490 1.00 87.56 90 PRO A O 1
ATOM 683 N N . ILE A 1 91 ? 13.653 6.719 8.926 1.00 86.56 91 ILE A N 1
ATOM 684 C CA . ILE A 1 91 ? 13.532 7.197 7.552 1.00 86.56 91 ILE A CA 1
ATOM 685 C C . ILE A 1 91 ? 12.149 7.809 7.366 1.00 86.56 91 ILE A C 1
ATOM 687 O O . ILE A 1 91 ? 11.150 7.252 7.814 1.00 86.56 91 ILE A O 1
ATOM 691 N N . THR A 1 92 ? 12.103 8.960 6.704 1.00 82.62 92 THR A N 1
ATOM 692 C CA . THR A 1 92 ? 10.840 9.521 6.228 1.00 82.62 92 THR A CA 1
ATOM 693 C C . THR A 1 92 ? 10.358 8.673 5.057 1.00 82.62 92 THR A C 1
ATOM 695 O O . THR A 1 92 ? 11.151 8.293 4.185 1.00 82.62 92 THR A O 1
ATOM 698 N N . LEU A 1 93 ? 9.073 8.334 5.085 1.00 84.81 93 LEU A N 1
ATOM 699 C CA . LEU A 1 93 ? 8.404 7.623 4.011 1.00 84.81 93 LEU A CA 1
ATOM 700 C C . LEU A 1 93 ? 7.656 8.642 3.165 1.00 84.81 93 LEU A C 1
ATOM 702 O O . LEU A 1 93 ? 6.817 9.367 3.694 1.00 84.81 93 LEU A O 1
ATOM 706 N N . ASP A 1 94 ? 7.977 8.689 1.880 1.00 81.81 94 ASP A N 1
ATOM 707 C CA . ASP A 1 94 ? 7.134 9.350 0.891 1.00 81.81 94 ASP A CA 1
ATOM 708 C C . ASP A 1 94 ? 6.330 8.257 0.213 1.00 81.81 94 ASP A C 1
ATOM 710 O O . ASP A 1 94 ? 6.909 7.404 -0.450 1.00 81.81 94 ASP A O 1
ATOM 714 N N . ALA A 1 95 ? 5.074 8.111 0.613 1.00 81.50 95 ALA A N 1
ATOM 715 C CA . ALA A 1 95 ? 4.336 6.877 0.427 1.00 81.50 95 ALA A CA 1
ATOM 716 C C . ALA A 1 95 ? 3.356 7.030 -0.731 1.00 81.50 95 ALA A C 1
ATOM 718 O O . ALA A 1 95 ? 2.535 7.934 -0.698 1.00 81.50 95 ALA A O 1
ATOM 719 N N . GLU A 1 96 ? 3.420 6.116 -1.696 1.00 79.00 96 GLU A N 1
ATOM 720 C CA . GLU A 1 96 ? 2.769 6.268 -3.002 1.00 79.00 96 GLU A CA 1
ATOM 721 C C . GLU A 1 96 ? 1.662 5.238 -3.228 1.00 79.00 96 GLU A C 1
ATOM 723 O O . GLU A 1 96 ? 0.588 5.548 -3.729 1.00 79.00 96 GLU A O 1
ATOM 728 N N . GLY A 1 97 ? 1.868 3.999 -2.779 1.00 81.69 97 GLY A N 1
ATOM 729 C CA . GLY A 1 97 ? 0.919 2.908 -2.985 1.00 81.69 97 GLY A CA 1
ATOM 730 C C . GLY A 1 97 ? 0.487 2.254 -1.685 1.00 81.69 97 GLY A C 1
ATOM 731 O O . GLY A 1 97 ? 1.260 2.139 -0.735 1.00 81.69 97 GLY A O 1
ATOM 732 N N . LEU A 1 98 ? -0.749 1.757 -1.663 1.00 85.00 98 LEU A N 1
ATOM 733 C CA . LEU A 1 98 ? -1.339 1.023 -0.545 1.00 85.00 98 LEU A CA 1
ATOM 734 C C . LEU A 1 98 ? -2.139 -0.167 -1.072 1.00 85.00 98 LEU A C 1
ATOM 736 O O . LEU A 1 98 ? -2.955 -0.012 -1.978 1.00 85.00 98 LEU A O 1
ATOM 740 N N . THR A 1 99 ? -1.968 -1.336 -0.458 1.00 83.50 99 THR A N 1
ATOM 741 C CA . THR A 1 99 ? -2.864 -2.473 -0.689 1.00 83.50 99 THR A CA 1
ATOM 742 C C . THR A 1 99 ? -3.165 -3.234 0.592 1.00 83.50 99 THR A C 1
ATOM 744 O O . THR A 1 99 ? -2.340 -3.294 1.509 1.00 83.50 99 THR A O 1
ATOM 747 N N . VAL A 1 100 ? -4.366 -3.811 0.648 1.00 80.81 100 VAL A N 1
ATOM 748 C CA . VAL A 1 100 ? -4.856 -4.611 1.771 1.00 80.81 100 VAL A CA 1
ATOM 749 C C . VAL A 1 100 ? -5.291 -5.978 1.262 1.00 80.81 100 VAL A C 1
ATOM 751 O O . VAL A 1 100 ? -6.157 -6.100 0.392 1.00 80.81 100 VAL A O 1
ATOM 754 N N . ALA A 1 101 ? -4.706 -7.014 1.851 1.00 76.69 101 ALA A N 1
ATOM 755 C CA . ALA A 1 101 ? -4.771 -8.375 1.358 1.00 76.69 101 ALA A CA 1
ATOM 756 C C . ALA A 1 101 ? -4.925 -9.342 2.538 1.00 76.69 101 ALA A C 1
ATOM 758 O O . ALA A 1 101 ? -3.994 -9.559 3.317 1.00 76.69 101 ALA A O 1
ATOM 759 N N . GLY A 1 102 ? -6.133 -9.878 2.735 1.00 77.31 102 GLY A N 1
ATOM 760 C CA . GLY A 1 102 ? -6.467 -10.512 4.014 1.00 77.31 102 GLY A CA 1
ATOM 761 C C . GLY A 1 102 ? -6.199 -9.527 5.155 1.00 77.31 102 GLY A C 1
ATOM 762 O O . GLY A 1 102 ? -6.528 -8.360 5.033 1.00 77.31 102 GLY A O 1
ATOM 763 N N . SER A 1 103 ? -5.551 -9.943 6.239 1.00 82.94 103 SER A N 1
ATOM 764 C CA . SER A 1 103 ? -5.167 -9.030 7.326 1.00 82.94 103 SER A CA 1
ATOM 765 C C . SER A 1 103 ? -3.872 -8.243 7.077 1.00 82.94 103 SER A C 1
ATOM 767 O O . SER A 1 103 ? -3.457 -7.465 7.933 1.00 82.94 103 SER A O 1
ATOM 769 N N . GLN A 1 104 ? -3.194 -8.449 5.950 1.00 87.00 104 GLN A N 1
ATOM 770 C CA . GLN A 1 104 ? -1.908 -7.816 5.674 1.00 87.00 104 GLN A CA 1
ATOM 771 C C . GLN A 1 104 ? -2.105 -6.487 4.948 1.00 87.00 104 GLN A C 1
ATOM 773 O O . GLN A 1 104 ? -2.966 -6.362 4.077 1.00 87.00 104 GLN A O 1
ATOM 778 N N . VAL A 1 105 ? -1.278 -5.505 5.300 1.00 88.56 105 VAL A N 1
ATOM 779 C CA . VAL A 1 105 ? -1.286 -4.173 4.693 1.00 88.56 105 VAL A CA 1
ATOM 780 C C . VAL A 1 105 ? 0.121 -3.859 4.204 1.00 88.56 105 VAL A C 1
ATOM 782 O O . VAL A 1 105 ? 1.090 -4.003 4.957 1.00 88.56 105 VAL A O 1
ATOM 785 N N . PHE A 1 106 ? 0.232 -3.432 2.951 1.00 88.75 106 PHE A N 1
ATOM 786 C CA . PHE A 1 106 ? 1.508 -3.124 2.314 1.00 88.75 106 PHE A CA 1
ATOM 787 C C . PHE A 1 106 ? 1.504 -1.712 1.754 1.00 88.75 106 PHE A C 1
ATOM 789 O O . PHE A 1 106 ? 0.478 -1.241 1.264 1.00 88.75 106 PHE A O 1
ATOM 796 N N . VAL A 1 107 ? 2.663 -1.064 1.830 1.00 89.31 107 VAL A N 1
ATOM 797 C CA . VAL A 1 107 ? 2.871 0.315 1.387 1.00 89.31 107 VAL A CA 1
ATOM 798 C C . VAL A 1 107 ? 4.112 0.391 0.512 1.00 89.31 107 VAL A C 1
ATOM 800 O O . VAL A 1 107 ? 5.153 -0.157 0.878 1.00 89.31 107 VAL A O 1
ATOM 803 N N . SER A 1 108 ? 4.017 1.080 -0.621 1.00 85.81 108 SER A N 1
ATOM 804 C CA . SER A 1 108 ? 5.167 1.426 -1.454 1.00 85.81 108 SER A CA 1
ATOM 805 C C . SER A 1 108 ? 5.542 2.881 -1.224 1.00 85.81 108 SER A C 1
ATOM 807 O O . SER A 1 108 ? 4.683 3.710 -0.937 1.00 85.81 108 SER A O 1
ATOM 809 N N . THR A 1 109 ? 6.834 3.186 -1.290 1.00 82.38 109 THR A N 1
ATOM 810 C CA . THR A 1 109 ? 7.341 4.535 -1.010 1.00 82.38 109 THR A CA 1
ATOM 811 C C . THR A 1 109 ? 8.479 4.900 -1.941 1.00 82.38 109 THR A C 1
ATOM 813 O O . THR A 1 109 ? 9.279 4.015 -2.256 1.00 82.38 109 THR A O 1
ATOM 816 N N . GLU A 1 110 ? 8.675 6.180 -2.225 1.00 76.19 110 GLU A N 1
ATOM 817 C CA . GLU A 1 110 ? 9.872 6.675 -2.896 1.00 76.19 110 GLU A CA 1
ATOM 818 C C . GLU A 1 110 ? 11.103 6.730 -1.967 1.00 76.19 110 GLU A C 1
ATOM 820 O O . GLU A 1 110 ? 10.975 6.988 -0.763 1.00 76.19 110 GLU A O 1
ATOM 825 N N . PRO A 1 111 ? 12.325 6.482 -2.479 1.00 71.31 111 PRO A N 1
ATOM 826 C CA . PRO A 1 111 ? 12.601 5.822 -3.755 1.00 71.31 111 PRO A CA 1
ATOM 827 C C . PRO A 1 111 ? 12.342 4.310 -3.618 1.00 71.31 111 PRO A C 1
ATOM 829 O O . PRO A 1 111 ? 12.997 3.633 -2.822 1.00 71.31 111 PRO A O 1
ATOM 832 N N . SER A 1 112 ? 11.342 3.823 -4.352 1.00 75.56 112 SER A N 1
ATOM 833 C CA . SER A 1 112 ? 10.912 2.434 -4.581 1.00 75.56 112 SER A CA 1
ATOM 834 C C . SER A 1 112 ? 11.266 1.378 -3.520 1.00 75.56 112 SER A C 1
ATOM 836 O O . SER A 1 112 ? 11.971 0.387 -3.757 1.00 75.56 112 SER A O 1
ATOM 838 N N . ARG A 1 113 ? 10.719 1.559 -2.321 1.00 83.25 113 ARG A N 1
ATOM 839 C CA . ARG A 1 113 ? 10.765 0.590 -1.217 1.00 83.25 113 ARG A CA 1
ATOM 840 C C . ARG A 1 113 ? 9.381 0.009 -0.989 1.00 83.25 113 ARG A C 1
ATOM 842 O O . ARG A 1 113 ? 8.393 0.734 -1.048 1.00 83.25 113 ARG A O 1
ATOM 849 N N . LEU A 1 114 ? 9.330 -1.282 -0.673 1.00 85.56 114 LEU A N 1
ATOM 850 C CA . LEU A 1 114 ? 8.106 -1.955 -0.256 1.00 85.56 114 LEU A CA 1
ATOM 851 C C . LEU A 1 114 ? 8.166 -2.255 1.236 1.00 85.56 114 LEU A C 1
ATOM 853 O O . LEU A 1 114 ? 9.096 -2.907 1.723 1.00 85.56 114 LEU A O 1
ATOM 857 N N . PHE A 1 115 ? 7.135 -1.821 1.944 1.00 89.00 115 PHE A N 1
ATOM 858 C CA . PHE A 1 115 ? 6.958 -2.040 3.364 1.00 89.00 115 PHE A CA 1
ATOM 859 C C . PHE A 1 115 ? 5.724 -2.884 3.644 1.00 89.00 115 PHE A C 1
ATOM 861 O O . PHE A 1 115 ? 4.710 -2.808 2.952 1.00 89.00 115 PHE A O 1
ATOM 868 N N . ARG A 1 116 ? 5.804 -3.644 4.730 1.00 90.56 116 ARG A N 1
ATOM 869 C CA . ARG A 1 116 ? 4.674 -4.303 5.369 1.00 90.56 116 ARG A CA 1
ATOM 870 C C . ARG A 1 116 ? 4.361 -3.596 6.672 1.00 90.56 116 ARG A C 1
ATOM 872 O O . ARG A 1 116 ? 5.248 -3.411 7.504 1.00 90.56 116 ARG A O 1
ATOM 879 N N . LEU A 1 117 ? 3.109 -3.216 6.854 1.00 92.19 117 LEU A N 1
ATOM 880 C CA . LEU A 1 117 ? 2.633 -2.665 8.117 1.00 92.19 117 LEU A CA 1
ATOM 881 C C . LEU A 1 117 ? 2.258 -3.800 9.080 1.00 92.19 117 LEU A C 1
ATOM 883 O O . LEU A 1 117 ? 2.182 -4.961 8.664 1.00 92.19 117 LEU A O 1
ATOM 887 N N . PRO A 1 118 ? 2.015 -3.504 10.371 1.00 91.88 118 PRO A N 1
ATOM 888 C CA . PRO A 1 118 ? 1.487 -4.502 11.288 1.00 91.88 118 PRO A CA 1
ATOM 889 C C . PRO A 1 118 ? 0.216 -5.149 10.726 1.00 91.88 118 PRO A C 1
ATOM 891 O O . PRO A 1 118 ? -0.529 -4.528 9.973 1.00 91.88 118 PRO A O 1
ATOM 894 N N . ASP A 1 119 ? -0.052 -6.392 11.108 1.00 89.38 119 ASP A N 1
ATOM 895 C CA . ASP A 1 119 ? -1.279 -7.086 10.708 1.00 89.38 119 ASP A CA 1
ATOM 896 C C . ASP A 1 119 ? -2.515 -6.297 11.182 1.00 89.38 119 ASP A C 1
ATOM 898 O O . ASP A 1 119 ? -2.576 -5.915 12.348 1.00 89.38 119 ASP A O 1
ATOM 902 N N . TRP A 1 120 ? -3.500 -6.059 10.319 1.00 85.81 120 TRP A N 1
ATOM 903 C CA . TRP A 1 120 ? -4.722 -5.300 10.613 1.00 85.81 120 TRP A CA 1
ATOM 904 C C . TRP A 1 120 ? -5.453 -5.779 11.877 1.00 85.81 120 TRP A C 1
ATOM 906 O O . TRP A 1 120 ? -5.975 -4.987 12.659 1.00 85.81 120 TRP A O 1
ATOM 916 N N . ALA A 1 121 ? -5.468 -7.089 12.129 1.00 84.75 121 ALA A N 1
ATOM 917 C CA . ALA A 1 121 ? -6.115 -7.670 13.300 1.00 84.75 121 ALA A CA 1
ATOM 918 C C . ALA A 1 121 ? -5.270 -7.547 14.585 1.00 84.75 121 ALA A C 1
ATOM 920 O O . ALA A 1 121 ? -5.749 -7.895 15.677 1.00 84.75 121 ALA A O 1
ATOM 921 N N . SER A 1 122 ? -4.027 -7.070 14.482 1.00 87.75 122 SER A N 1
ATOM 922 C CA . SER A 1 122 ? -3.081 -6.971 15.593 1.00 87.75 122 SER A CA 1
ATOM 923 C C . SER A 1 122 ? -3.314 -5.755 16.497 1.00 87.75 122 SER A C 1
ATOM 925 O O . SER A 1 122 ? -4.056 -4.820 16.194 1.00 87.75 122 SER A O 1
ATOM 927 N N . ALA A 1 123 ? -2.685 -5.786 17.675 1.00 84.19 123 ALA A N 1
ATOM 928 C CA . ALA A 1 123 ? -2.846 -4.755 18.697 1.00 84.19 123 ALA A CA 1
ATOM 929 C C . ALA A 1 123 ? -2.441 -3.330 18.254 1.00 84.19 123 ALA A C 1
ATOM 931 O O . ALA A 1 123 ? -3.141 -2.409 18.667 1.00 84.19 123 ALA A O 1
ATOM 932 N N . PRO A 1 124 ? -1.373 -3.104 17.456 1.00 85.31 124 PRO A N 1
ATOM 933 C CA . PRO A 1 124 ? -1.034 -1.780 16.925 1.00 85.31 124 PRO A CA 1
ATOM 934 C C . PRO A 1 124 ? -2.203 -1.031 16.273 1.00 85.31 124 PRO A C 1
ATOM 936 O O . PRO A 1 124 ? -2.423 0.126 16.613 1.00 85.31 124 PRO A O 1
ATOM 939 N N . TRP A 1 125 ? -2.999 -1.702 15.436 1.00 84.44 125 TRP A N 1
ATOM 940 C CA . TRP A 1 125 ? -4.171 -1.104 14.780 1.00 84.44 125 TRP A CA 1
ATOM 941 C C . TRP A 1 125 ? -5.363 -0.926 15.718 1.00 84.44 125 TRP A C 1
ATOM 943 O O . TRP A 1 125 ? -6.127 0.020 15.601 1.00 84.44 125 TRP A O 1
ATOM 953 N N . LYS A 1 126 ? -5.515 -1.803 16.713 1.00 81.69 126 LYS A N 1
ATOM 954 C CA . LYS A 1 126 ? -6.605 -1.700 17.701 1.00 81.69 126 LYS A CA 1
ATOM 955 C C . LYS A 1 126 ? -6.387 -0.600 18.741 1.00 81.69 126 LYS A C 1
ATOM 957 O O . LYS A 1 126 ? -7.283 -0.327 19.538 1.00 81.69 126 LYS A O 1
ATOM 962 N N . ARG A 1 127 ? -5.193 -0.004 18.801 1.00 80.81 127 ARG A N 1
ATOM 963 C CA . ARG A 1 127 ? -4.899 1.089 19.732 1.00 80.81 127 ARG A CA 1
ATOM 964 C C . ARG A 1 127 ? -5.449 2.400 19.169 1.00 80.81 127 ARG A C 1
ATOM 966 O O . ARG A 1 127 ? -5.148 2.694 18.018 1.00 80.81 127 ARG A O 1
ATOM 973 N N . PRO A 1 128 ? -6.155 3.222 19.966 1.00 65.06 128 PRO A N 1
ATOM 974 C CA . PRO A 1 128 ? -6.792 4.4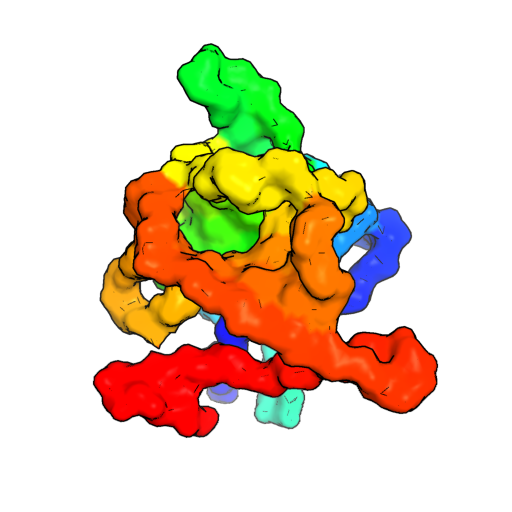52 19.483 1.00 65.06 128 PRO A CA 1
ATOM 975 C C . PRO A 1 128 ? -5.829 5.529 18.974 1.00 65.06 128 PRO A C 1
ATOM 977 O O . PRO A 1 128 ? -6.278 6.539 18.471 1.00 65.06 128 PRO A O 1
ATOM 980 N N . ALA A 1 129 ? -4.524 5.389 19.205 1.00 71.12 129 ALA A N 1
ATOM 981 C CA . ALA A 1 129 ? -3.537 6.348 18.741 1.00 71.12 129 ALA A CA 1
ATOM 982 C C . ALA A 1 129 ? -2.155 5.700 18.694 1.00 71.12 129 ALA A C 1
ATOM 984 O O . ALA A 1 129 ? -1.849 4.783 19.468 1.00 71.12 129 ALA A O 1
ATOM 985 N N . GLY A 1 130 ? -1.307 6.237 17.826 1.00 82.00 130 GLY A N 1
ATOM 986 C CA . GLY A 1 130 ? 0.114 5.926 17.776 1.00 82.00 130 GLY A CA 1
ATOM 987 C C . GLY A 1 130 ? 0.593 5.544 16.380 1.00 82.00 130 GLY A C 1
ATOM 988 O O . GLY A 1 130 ? -0.216 5.189 15.518 1.00 82.00 130 GLY A O 1
ATOM 989 N N . PRO A 1 131 ? 1.912 5.630 16.161 1.00 89.50 131 PRO A N 1
ATOM 990 C CA .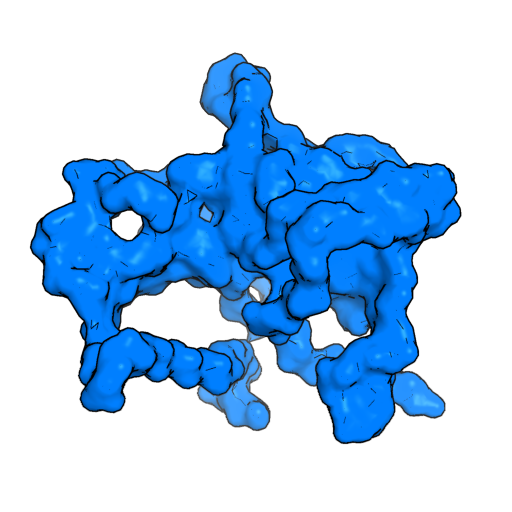 PRO A 1 131 ? 2.502 5.320 14.875 1.00 89.50 131 PRO A CA 1
ATOM 991 C C . PRO A 1 131 ? 2.405 3.829 14.546 1.00 89.50 131 PRO A C 1
ATOM 993 O O . PRO A 1 131 ? 2.391 2.975 15.438 1.00 89.50 131 PRO A O 1
ATOM 996 N N . LEU A 1 132 ? 2.413 3.524 13.252 1.00 92.06 132 LEU A N 1
ATOM 997 C CA . LEU A 1 132 ? 2.557 2.169 12.733 1.00 92.06 132 LEU A CA 1
ATOM 998 C C . LEU A 1 132 ? 3.999 1.961 12.285 1.00 92.06 132 LEU A C 1
ATOM 1000 O O . LEU A 1 132 ? 4.497 2.681 11.423 1.00 92.06 132 LEU A O 1
ATOM 1004 N N . GLU A 1 133 ? 4.670 0.971 12.868 1.00 92.50 133 GLU A N 1
ATOM 1005 C CA . GLU A 1 133 ? 6.033 0.631 12.468 1.00 92.50 133 GLU A CA 1
ATOM 1006 C C . GLU A 1 133 ? 6.005 -0.250 11.216 1.00 92.50 133 GLU A C 1
ATOM 1008 O O . GLU A 1 133 ? 5.554 -1.396 11.238 1.00 92.50 133 GLU A O 1
ATOM 1013 N N . ALA A 1 134 ? 6.461 0.325 10.111 1.00 92.19 134 ALA A N 1
ATOM 1014 C CA . ALA A 1 134 ? 6.557 -0.287 8.806 1.00 92.19 134 ALA A CA 1
ATOM 1015 C C . ALA A 1 134 ? 7.846 -1.116 8.706 1.00 92.19 134 ALA A C 1
ATOM 1017 O O . ALA A 1 134 ? 8.964 -0.610 8.841 1.00 92.19 134 ALA A O 1
ATOM 1018 N N . GLN A 1 135 ? 7.689 -2.410 8.440 1.00 90.75 135 GLN A N 1
ATOM 1019 C CA . GLN A 1 135 ? 8.790 -3.330 8.202 1.00 90.75 135 GLN A CA 1
ATOM 1020 C C . GLN A 1 135 ? 9.186 -3.285 6.729 1.00 90.75 135 GLN A C 1
ATOM 1022 O O . GLN A 1 135 ? 8.384 -3.621 5.860 1.00 90.75 135 GLN A O 1
ATOM 1027 N N . LEU A 1 136 ? 10.437 -2.927 6.443 1.00 88.25 136 LEU A N 1
ATOM 1028 C CA . LEU A 1 136 ? 10.977 -3.028 5.091 1.00 88.25 136 LEU A CA 1
ATOM 1029 C C . LEU A 1 136 ? 10.978 -4.495 4.641 1.00 88.25 136 LEU A C 1
ATOM 1031 O O . LEU A 1 136 ? 11.592 -5.341 5.294 1.00 88.25 136 LEU A O 1
ATOM 1035 N N . LEU A 1 137 ? 10.297 -4.781 3.534 1.00 85.25 137 LEU A N 1
ATOM 1036 C CA . LEU A 1 137 ? 10.293 -6.100 2.901 1.00 85.25 137 LEU A CA 1
ATOM 1037 C C . LEU A 1 137 ? 11.318 -6.180 1.784 1.00 85.25 137 LEU A C 1
ATOM 1039 O O . LEU A 1 137 ? 12.092 -7.129 1.712 1.00 85.25 137 LEU A O 1
ATOM 1043 N N . ALA A 1 138 ? 11.294 -5.185 0.903 1.00 79.25 138 ALA A N 1
ATOM 1044 C CA . ALA A 1 138 ? 12.058 -5.210 -0.325 1.00 79.25 138 ALA A CA 1
ATOM 1045 C C . ALA A 1 138 ? 12.606 -3.827 -0.642 1.00 79.25 138 ALA A C 1
ATOM 1047 O O . ALA A 1 138 ? 11.916 -2.812 -0.513 1.00 79.25 138 ALA A O 1
ATOM 1048 N N . HIS A 1 139 ? 13.831 -3.825 -1.148 1.00 77.38 139 HIS A N 1
ATOM 1049 C CA . HIS A 1 139 ? 14.244 -2.827 -2.119 1.00 77.38 139 HIS A CA 1
ATOM 1050 C C . HIS A 1 139 ? 13.931 -3.388 -3.496 1.00 77.38 139 HIS A C 1
ATOM 1052 O O . HIS A 1 139 ? 14.122 -4.586 -3.725 1.00 77.38 139 HIS A O 1
ATOM 1058 N N . GLN A 1 140 ? 13.495 -2.545 -4.420 1.00 67.25 140 GLN A N 1
ATOM 1059 C CA . GLN A 1 140 ? 13.466 -2.988 -5.801 1.00 67.25 140 GLN A CA 1
ATOM 1060 C C . GLN A 1 140 ? 14.877 -3.253 -6.342 1.00 67.25 140 GLN A C 1
ATOM 1062 O O . GLN A 1 140 ? 15.854 -2.695 -5.827 1.00 67.25 140 GLN A O 1
ATOM 1067 N N . PRO A 1 141 ? 15.011 -4.132 -7.353 1.00 62.78 141 PRO A N 1
ATOM 1068 C CA . PRO A 1 141 ? 16.316 -4.480 -7.896 1.00 62.78 141 PRO A CA 1
ATOM 1069 C C . PRO A 1 141 ? 17.014 -3.237 -8.444 1.00 62.78 141 PRO A C 1
ATOM 1071 O O . PRO A 1 141 ? 16.443 -2.500 -9.243 1.00 62.78 141 PRO A O 1
ATOM 1074 N N . SER A 1 142 ? 18.261 -3.012 -8.028 1.00 61.59 142 SER A N 1
ATOM 1075 C CA . SER A 1 142 ? 19.038 -1.807 -8.351 1.00 61.59 142 SER A CA 1
ATOM 1076 C C . SER A 1 142 ? 19.177 -1.531 -9.853 1.00 61.59 142 SER A C 1
ATOM 1078 O O . SER A 1 142 ? 19.408 -0.390 -10.243 1.00 61.59 142 SER A O 1
ATOM 1080 N N . GLU A 1 143 ? 19.031 -2.553 -10.703 1.00 59.16 143 GLU A N 1
ATOM 1081 C CA . GLU A 1 143 ? 19.031 -2.408 -12.164 1.00 59.16 143 GLU A CA 1
ATOM 1082 C C . GLU A 1 143 ? 17.900 -1.523 -12.711 1.00 59.16 143 GLU A C 1
ATOM 1084 O O . GLU A 1 143 ? 18.072 -0.932 -13.773 1.00 59.16 143 GLU A O 1
ATOM 1089 N N . TYR A 1 144 ? 16.793 -1.363 -11.980 1.00 55.91 144 TYR A N 1
ATOM 1090 C CA . TYR A 1 144 ? 15.710 -0.449 -12.351 1.00 55.91 144 TYR A CA 1
ATOM 1091 C C . TYR A 1 144 ? 15.986 1.009 -11.920 1.00 55.91 144 TYR A C 1
ATOM 1093 O O . TYR A 1 144 ? 15.322 1.911 -12.406 1.00 55.91 144 TYR A O 1
ATOM 1101 N N . PHE A 1 145 ? 17.019 1.259 -11.097 1.00 58.09 145 PHE A N 1
ATOM 1102 C CA . PHE A 1 145 ? 17.335 2.567 -10.480 1.00 58.09 145 PHE A CA 1
ATOM 1103 C C . PHE A 1 145 ? 18.492 3.303 -11.135 1.00 58.09 145 PHE A C 1
ATOM 1105 O O . PHE A 1 145 ? 18.686 4.494 -10.902 1.00 58.09 145 PHE A O 1
ATOM 1112 N N . ALA A 1 146 ? 19.284 2.618 -11.963 1.00 56.84 146 ALA A N 1
ATOM 1113 C CA . ALA A 1 146 ? 20.415 3.233 -12.657 1.00 56.84 146 ALA A CA 1
ATOM 1114 C C . ALA A 1 146 ? 19.986 4.324 -13.666 1.00 56.84 146 ALA A C 1
ATOM 1116 O O . ALA A 1 146 ? 20.839 4.957 -14.286 1.00 56.84 146 ALA A O 1
ATOM 1117 N N . GLY A 1 147 ? 18.677 4.550 -13.813 1.00 54.75 147 GLY A N 1
ATOM 1118 C CA . GLY A 1 147 ? 18.086 5.577 -14.650 1.00 54.75 147 GLY A CA 1
ATOM 1119 C C . GLY A 1 147 ? 16.663 5.949 -14.237 1.00 54.75 147 GLY A C 1
ATOM 1120 O O . GLY A 1 147 ? 15.844 6.140 -15.121 1.00 54.75 147 GLY A O 1
ATOM 1121 N N . GLU A 1 148 ? 16.326 6.017 -12.949 1.00 57.38 148 GLU A N 1
ATOM 1122 C CA . GLU A 1 148 ? 15.049 6.641 -12.558 1.00 57.38 148 GLU A CA 1
ATOM 1123 C C . GLU A 1 148 ? 15.097 8.148 -12.851 1.00 57.38 148 GLU A C 1
ATOM 1125 O O . GLU A 1 148 ? 16.094 8.820 -12.552 1.00 57.38 148 GLU A O 1
ATOM 1130 N N . LEU A 1 149 ? 14.041 8.681 -13.473 1.00 59.44 149 LEU A N 1
ATOM 1131 C CA . LEU A 1 149 ? 13.863 10.129 -13.563 1.00 59.44 149 LEU A CA 1
ATOM 1132 C C . LEU A 1 149 ? 13.345 10.655 -12.209 1.00 59.44 149 LEU A C 1
ATOM 1134 O O . LEU A 1 149 ? 12.761 9.899 -11.438 1.00 59.44 149 LEU A O 1
ATOM 1138 N N . PRO A 1 150 ? 13.563 11.940 -11.877 1.00 59.28 150 PRO A N 1
ATOM 1139 C CA . PRO A 1 150 ? 13.012 12.525 -10.655 1.00 59.28 150 PRO A CA 1
ATOM 1140 C C . PRO A 1 150 ? 11.484 12.382 -10.600 1.00 59.28 150 PRO A C 1
ATOM 1142 O O . PRO A 1 150 ? 10.834 12.637 -11.614 1.00 59.28 150 PRO A O 1
ATOM 1145 N N . ASN A 1 151 ? 10.940 12.066 -9.418 1.00 59.91 151 ASN A N 1
ATOM 1146 C CA . ASN A 1 151 ? 9.511 11.801 -9.189 1.00 59.91 151 ASN A CA 1
ATOM 1147 C C . ASN A 1 151 ? 9.002 10.638 -10.053 1.00 59.91 151 ASN A C 1
ATOM 1149 O O . ASN A 1 151 ? 8.058 10.791 -10.823 1.00 59.91 151 ASN A O 1
ATOM 1153 N N . GLN A 1 152 ? 9.733 9.527 -10.030 1.00 62.69 152 GLN A N 1
ATOM 1154 C CA . GLN A 1 152 ? 9.248 8.270 -10.569 1.00 62.69 152 GLN A CA 1
ATOM 1155 C C . GLN A 1 152 ? 9.369 7.219 -9.481 1.00 62.69 152 GLN A C 1
ATOM 1157 O O . GLN A 1 152 ? 10.469 6.756 -9.166 1.00 62.69 152 GLN A O 1
ATOM 1162 N N . GLY A 1 153 ? 8.227 6.890 -8.892 1.00 62.38 153 GLY A N 1
ATOM 1163 C CA . GLY A 1 153 ? 8.128 5.970 -7.777 1.00 62.38 153 GLY A CA 1
ATOM 1164 C C . GLY A 1 153 ? 7.465 4.646 -8.127 1.00 62.38 153 GLY A C 1
ATOM 1165 O O . GLY A 1 153 ? 7.333 4.234 -9.284 1.00 62.38 153 GLY A O 1
ATOM 1166 N N . LEU A 1 154 ? 7.026 3.965 -7.069 1.00 66.56 154 LEU A N 1
ATOM 1167 C CA . LEU A 1 154 ? 6.176 2.790 -7.183 1.00 66.56 154 LEU A CA 1
ATOM 1168 C C . LEU A 1 154 ? 4.723 3.136 -7.013 1.00 66.56 154 LEU A C 1
ATOM 1170 O O . LEU A 1 154 ? 4.281 3.461 -5.914 1.00 66.56 154 LEU A O 1
ATOM 1174 N N . GLU A 1 155 ? 3.996 2.913 -8.091 1.00 64.62 155 GLU A N 1
ATOM 1175 C CA . GLU A 1 155 ? 2.588 3.212 -8.222 1.00 64.62 155 GLU A CA 1
ATOM 1176 C C . GLU A 1 155 ? 1.735 1.957 -8.065 1.00 64.62 155 GLU A C 1
ATOM 1178 O O . GLU A 1 155 ? 2.206 0.831 -8.265 1.00 64.62 155 GLU A O 1
ATOM 1183 N N . ALA A 1 156 ? 0.476 2.181 -7.680 1.00 62.22 156 ALA A N 1
ATOM 1184 C CA . ALA A 1 156 ? -0.592 1.204 -7.455 1.00 62.22 156 ALA A CA 1
ATOM 1185 C C . ALA A 1 156 ? -0.128 -0.190 -6.983 1.00 62.22 156 ALA A C 1
ATOM 1187 O O . ALA A 1 156 ? 0.257 -1.061 -7.768 1.00 62.22 156 ALA A O 1
ATOM 1188 N N . LEU A 1 157 ? -0.260 -0.444 -5.680 1.00 66.06 157 LEU A N 1
ATOM 1189 C CA . LEU A 1 157 ? -0.122 -1.787 -5.132 1.00 66.06 157 LEU A CA 1
ATOM 1190 C C . LEU A 1 157 ? -1.434 -2.562 -5.265 1.00 66.06 157 LEU A C 1
ATOM 1192 O O . LEU A 1 157 ? -2.498 -2.102 -4.852 1.00 66.06 157 LEU A O 1
ATOM 1196 N N . THR A 1 158 ? -1.345 -3.787 -5.762 1.00 70.75 158 THR A N 1
ATOM 1197 C CA . THR A 1 158 ? -2.417 -4.776 -5.652 1.00 70.75 158 THR A CA 1
ATOM 1198 C C . THR A 1 158 ? -1.846 -6.119 -5.225 1.00 70.75 158 THR A C 1
ATOM 1200 O O . THR A 1 158 ? -0.645 -6.361 -5.300 1.00 70.75 158 THR A O 1
ATOM 1203 N N . SER A 1 159 ? -2.697 -7.013 -4.755 1.00 63.75 159 SER A N 1
ATOM 1204 C CA . SER A 1 159 ? -2.332 -8.394 -4.462 1.00 63.75 159 SER A CA 1
ATOM 1205 C C . SER A 1 159 ? -3.385 -9.302 -5.081 1.00 63.75 159 SER A C 1
ATOM 1207 O O . SER A 1 159 ? -4.573 -8.983 -4.955 1.00 63.75 159 SER A O 1
ATOM 1209 N N . PRO A 1 160 ? -3.015 -10.444 -5.677 1.00 61.16 160 PRO A N 1
ATOM 1210 C CA . PRO A 1 160 ? -3.998 -11.444 -6.059 1.00 61.16 160 PRO A CA 1
ATOM 1211 C C . PRO A 1 160 ? -4.744 -11.903 -4.797 1.00 61.16 160 PRO A C 1
ATOM 1213 O O . PRO A 1 160 ? -4.142 -12.483 -3.892 1.00 61.16 160 PRO A O 1
ATOM 1216 N N . ARG A 1 161 ? -6.049 -11.619 -4.693 1.00 53.97 161 ARG A N 1
ATOM 1217 C CA . ARG A 1 161 ? -6.870 -12.110 -3.578 1.00 53.97 161 ARG A CA 1
ATOM 1218 C C . ARG A 1 161 ? -7.140 -13.596 -3.770 1.00 53.97 161 ARG A C 1
ATOM 1220 O O . ARG A 1 161 ? -8.130 -13.982 -4.380 1.00 53.97 161 ARG A O 1
ATOM 1227 N N . THR A 1 162 ? -6.308 -14.446 -3.187 1.00 51.53 162 THR A N 1
ATOM 1228 C CA . THR A 1 162 ? -6.762 -15.787 -2.813 1.00 51.53 162 THR A CA 1
ATOM 1229 C C . THR A 1 162 ? -7.348 -15.723 -1.399 1.00 51.53 162 THR A C 1
ATOM 1231 O O . THR A 1 162 ? -7.015 -14.847 -0.603 1.00 51.53 162 THR A O 1
ATOM 1234 N N . LYS A 1 163 ? -8.246 -16.652 -1.046 1.00 50.62 163 LYS A N 1
ATOM 1235 C CA . LYS A 1 163 ? -8.682 -16.846 0.356 1.00 50.62 163 LYS A CA 1
ATOM 1236 C C . LYS A 1 163 ? -7.537 -17.337 1.264 1.00 50.62 163 LYS A C 1
ATOM 1238 O O . LYS A 1 163 ? -7.743 -17.526 2.461 1.00 50.62 163 LYS A O 1
ATOM 1243 N N . GLU A 1 164 ? -6.372 -17.593 0.678 1.00 58.06 164 GLU A N 1
ATOM 1244 C CA . GLU A 1 164 ? -5.160 -18.090 1.310 1.00 58.06 164 GLU A CA 1
ATOM 1245 C C . GLU A 1 164 ? -4.217 -16.928 1.653 1.00 58.06 164 GLU A C 1
ATOM 1247 O O . GLU A 1 164 ? -4.521 -15.757 1.425 1.00 58.06 164 GLU A O 1
ATOM 1252 N N . ALA A 1 165 ? -3.085 -17.248 2.280 1.00 65.56 165 ALA A N 1
ATOM 1253 C CA . ALA A 1 165 ? -2.073 -16.261 2.632 1.00 65.56 165 ALA A CA 1
ATOM 1254 C C . ALA A 1 165 ? -1.641 -15.445 1.401 1.00 65.56 165 ALA A C 1
ATOM 1256 O O . ALA A 1 165 ? -1.509 -15.985 0.306 1.00 65.56 165 ALA A O 1
ATOM 1257 N N . VAL A 1 166 ? -1.373 -14.154 1.601 1.00 73.50 166 VAL A N 1
ATOM 1258 C CA . VAL A 1 166 ? -0.830 -13.279 0.555 1.00 73.50 166 VAL A CA 1
ATOM 1259 C C . VAL A 1 166 ? 0.546 -13.801 0.162 1.00 73.50 166 VAL A C 1
ATOM 1261 O O . VAL A 1 166 ? 1.476 -13.752 0.968 1.00 73.50 166 VAL A O 1
ATOM 1264 N N . THR A 1 167 ? 0.669 -14.333 -1.051 1.00 75.81 167 THR A N 1
ATOM 1265 C CA . THR A 1 167 ? 1.924 -14.907 -1.555 1.00 75.81 167 THR A CA 1
ATOM 1266 C C . THR A 1 167 ? 2.697 -13.921 -2.417 1.00 75.81 167 THR A C 1
ATOM 1268 O O . THR A 1 167 ? 3.924 -13.892 -2.344 1.00 75.81 167 THR A O 1
ATOM 1271 N N . SER A 1 168 ? 2.006 -13.067 -3.175 1.00 79.31 168 SER A N 1
ATOM 1272 C CA . SER A 1 168 ? 2.636 -12.026 -3.982 1.00 79.31 168 SER A CA 1
ATOM 1273 C C . SER A 1 168 ? 1.907 -10.684 -3.928 1.00 79.31 168 SER A C 1
ATOM 1275 O O . SER A 1 168 ? 0.730 -10.586 -3.575 1.00 79.31 168 SER A O 1
ATOM 1277 N N . ILE A 1 169 ? 2.656 -9.633 -4.248 1.00 79.25 169 ILE A N 1
ATOM 1278 C CA . ILE A 1 169 ? 2.187 -8.257 -4.400 1.00 79.25 169 ILE A CA 1
ATOM 1279 C C . ILE A 1 169 ? 2.631 -7.792 -5.778 1.00 79.25 169 ILE A C 1
ATOM 1281 O O . ILE A 1 169 ? 3.749 -8.066 -6.210 1.00 79.25 169 ILE A O 1
ATOM 1285 N N . VAL A 1 170 ? 1.752 -7.084 -6.465 1.00 78.31 170 VAL A N 1
ATOM 1286 C CA . VAL A 1 170 ? 1.988 -6.505 -7.779 1.00 78.31 170 VAL A CA 1
ATOM 1287 C C . VAL A 1 170 ? 2.052 -4.988 -7.631 1.00 78.31 170 VAL A C 1
ATOM 1289 O O . VAL A 1 170 ? 1.193 -4.392 -6.986 1.00 78.31 170 VAL A O 1
ATOM 1292 N N . THR A 1 171 ? 3.075 -4.370 -8.212 1.00 76.75 171 THR A N 1
ATOM 1293 C CA . THR A 1 171 ? 3.302 -2.917 -8.194 1.00 76.75 171 THR A CA 1
ATOM 1294 C C . THR A 1 171 ? 3.710 -2.425 -9.578 1.00 76.75 171 THR A C 1
ATOM 1296 O O . THR A 1 171 ? 4.317 -3.177 -10.344 1.00 76.75 171 THR A O 1
ATOM 1299 N N . GLY A 1 172 ? 3.380 -1.181 -9.916 1.00 76.00 172 GLY A N 1
ATOM 1300 C CA . GLY A 1 172 ? 3.864 -0.501 -11.116 1.00 76.00 172 GLY A CA 1
ATOM 1301 C C . GLY A 1 172 ? 5.046 0.421 -10.823 1.00 76.00 172 GLY A C 1
ATOM 1302 O O . GLY A 1 172 ? 5.228 0.850 -9.690 1.00 76.00 172 GLY A O 1
ATOM 1303 N N . ILE A 1 173 ? 5.838 0.740 -11.846 1.00 74.56 173 ILE A N 1
ATOM 1304 C CA . ILE A 1 173 ? 6.770 1.880 -11.804 1.00 74.56 173 ILE A CA 1
ATOM 1305 C C . ILE A 1 173 ? 6.099 3.062 -12.505 1.00 74.56 173 ILE A C 1
ATOM 1307 O O . ILE A 1 173 ? 5.510 2.891 -13.582 1.00 74.56 173 ILE A O 1
ATOM 1311 N N . GLU A 1 174 ? 6.195 4.245 -11.906 1.00 67.50 174 GLU A N 1
ATOM 1312 C CA . GLU A 1 174 ? 5.728 5.486 -12.504 1.00 67.50 174 GLU A CA 1
ATOM 1313 C C . GLU A 1 174 ? 6.561 5.816 -13.751 1.00 67.50 174 GLU A C 1
ATOM 1315 O O . GLU A 1 174 ? 7.673 6.332 -13.697 1.00 67.50 174 GLU A O 1
ATOM 1320 N N . GLY A 1 175 ? 6.011 5.496 -14.921 1.00 69.75 175 GLY A N 1
ATOM 1321 C CA . GLY A 1 175 ? 6.599 5.890 -16.195 1.00 69.75 175 GLY A CA 1
ATOM 1322 C C . GLY A 1 175 ? 7.812 5.064 -16.665 1.00 69.75 175 GLY A C 1
ATOM 1323 O O . GLY A 1 175 ? 8.024 3.925 -16.237 1.00 69.75 175 GLY A O 1
ATOM 1324 N N . PRO A 1 176 ? 8.542 5.600 -17.660 1.00 71.00 176 PRO A N 1
ATOM 1325 C CA . PRO A 1 176 ? 9.714 4.978 -18.277 1.00 71.00 176 PRO A CA 1
ATOM 1326 C C . PRO A 1 176 ? 11.001 5.305 -17.503 1.00 71.00 176 PRO A C 1
ATOM 1328 O O . PRO A 1 176 ? 11.129 6.401 -16.966 1.00 71.00 176 PRO A O 1
ATOM 1331 N N . LEU A 1 177 ? 11.993 4.414 -17.540 1.00 73.94 177 LEU A N 1
ATOM 1332 C CA . LEU A 1 177 ? 13.362 4.692 -17.095 1.00 73.94 177 LEU A CA 1
ATOM 1333 C C . LEU A 1 177 ? 14.119 5.503 -18.164 1.00 73.94 177 LEU A C 1
ATOM 1335 O O . LEU A 1 177 ? 13.753 5.509 -19.335 1.00 73.94 177 LEU A O 1
ATOM 1339 N N . VAL A 1 178 ? 15.237 6.128 -17.789 1.00 70.25 178 VAL A N 1
ATOM 1340 C CA . VAL A 1 178 ? 16.080 7.008 -18.628 1.00 70.25 178 VAL A CA 1
ATOM 1341 C C . VAL A 1 178 ? 16.459 6.397 -19.982 1.00 70.25 178 VAL A C 1
ATOM 1343 O O . VAL A 1 178 ? 16.628 7.133 -20.951 1.00 70.25 178 VAL A O 1
ATOM 1346 N N . GLN A 1 179 ? 16.637 5.076 -20.063 1.00 72.56 179 GLN A N 1
ATOM 1347 C CA . GLN A 1 179 ? 17.027 4.392 -21.306 1.00 72.56 179 GLN A CA 1
ATOM 1348 C C . GLN A 1 179 ? 15.846 3.814 -22.092 1.00 72.56 179 GLN A C 1
ATOM 1350 O O . GLN A 1 179 ? 16.050 3.239 -23.161 1.00 72.56 179 GLN A O 1
ATOM 1355 N N . ASP A 1 180 ? 14.631 3.939 -21.573 1.00 72.31 180 ASP A N 1
ATOM 1356 C CA . ASP A 1 180 ? 13.460 3.371 -22.214 1.00 72.31 180 ASP A CA 1
ATOM 1357 C C . ASP A 1 180 ? 12.870 4.274 -23.280 1.00 72.31 180 ASP A C 1
ATOM 1359 O O . ASP A 1 180 ? 13.026 5.495 -23.282 1.00 72.31 180 ASP A O 1
ATOM 1363 N N . ASP A 1 181 ? 12.075 3.649 -24.144 1.00 75.56 181 ASP A N 1
ATOM 1364 C CA . ASP A 1 181 ? 11.049 4.378 -24.869 1.00 75.56 181 ASP A CA 1
ATOM 1365 C C . ASP A 1 181 ? 10.072 5.023 -23.855 1.00 75.56 181 ASP A C 1
ATOM 1367 O O . ASP A 1 181 ? 9.615 4.335 -22.933 1.00 75.56 181 ASP A O 1
ATOM 1371 N N . PRO A 1 182 ? 9.712 6.314 -24.009 1.00 75.12 182 PRO A N 1
ATOM 1372 C CA . PRO A 1 182 ? 8.835 7.024 -23.076 1.00 75.12 182 PRO A CA 1
ATOM 1373 C C . PRO A 1 182 ? 7.469 6.361 -22.812 1.00 75.12 182 PRO A C 1
ATOM 1375 O O . PRO A 1 182 ? 6.807 6.613 -21.797 1.00 75.12 182 PRO A O 1
ATOM 1378 N N . ARG A 1 183 ? 7.039 5.491 -23.727 1.00 70.56 183 ARG A N 1
ATOM 1379 C CA . ARG A 1 183 ? 5.778 4.746 -23.665 1.00 70.56 183 ARG A CA 1
ATOM 1380 C C . ARG A 1 183 ? 5.850 3.501 -22.794 1.00 70.56 183 ARG A C 1
ATOM 1382 O O . ARG A 1 183 ? 4.812 2.912 -22.498 1.00 70.56 183 ARG A O 1
ATOM 1389 N N . VAL A 1 184 ? 7.044 3.071 -22.396 1.00 74.88 184 VAL A N 1
ATOM 1390 C CA . VAL A 1 184 ? 7.212 1.872 -21.577 1.00 74.88 184 VAL A CA 1
ATOM 1391 C C . VAL A 1 184 ? 6.597 2.095 -20.204 1.00 74.88 184 VAL A C 1
ATOM 1393 O O . VAL A 1 184 ? 6.809 3.117 -19.550 1.00 74.88 184 VAL A O 1
ATOM 1396 N N . ARG A 1 185 ? 5.838 1.103 -19.756 1.00 74.56 185 ARG A N 1
ATOM 1397 C CA . ARG A 1 185 ? 5.400 0.943 -18.373 1.00 74.56 185 ARG A CA 1
ATOM 1398 C C . ARG A 1 185 ? 5.779 -0.443 -17.896 1.00 74.56 185 ARG A C 1
ATOM 1400 O O . ARG A 1 185 ? 5.790 -1.391 -18.684 1.00 74.56 185 ARG A O 1
ATOM 1407 N N . ARG A 1 186 ? 6.091 -0.554 -16.608 1.00 75.88 186 ARG A N 1
ATOM 1408 C CA . ARG A 1 186 ? 6.488 -1.810 -15.969 1.00 75.88 186 ARG A CA 1
ATOM 1409 C C . ARG A 1 186 ? 5.559 -2.156 -14.838 1.00 75.88 186 ARG A C 1
ATOM 1411 O O . ARG A 1 186 ? 5.180 -1.291 -14.057 1.00 75.88 186 ARG A O 1
ATOM 1418 N N . VAL A 1 187 ? 5.279 -3.444 -14.741 1.00 78.44 187 VAL A N 1
ATOM 1419 C CA . VAL A 1 187 ? 4.612 -4.061 -13.607 1.00 78.44 187 VAL A CA 1
ATOM 1420 C C . VAL A 1 187 ? 5.513 -5.163 -13.076 1.00 78.44 187 VAL A C 1
ATOM 1422 O O . VAL A 1 187 ? 6.083 -5.954 -13.832 1.00 78.44 187 VAL A O 1
ATOM 1425 N N . LEU A 1 188 ? 5.650 -5.185 -11.760 1.00 77.38 188 LEU A N 1
ATOM 1426 C CA . LEU A 1 188 ? 6.537 -6.054 -11.016 1.00 77.38 188 LEU A CA 1
ATOM 1427 C C . LEU A 1 188 ? 5.696 -6.860 -10.037 1.00 77.38 188 LEU A C 1
ATOM 1429 O O . LEU A 1 188 ? 4.949 -6.298 -9.242 1.00 77.38 188 LEU A O 1
ATOM 1433 N N . GLU A 1 189 ? 5.832 -8.176 -10.090 1.00 82.69 189 GLU A N 1
ATOM 1434 C CA . GLU A 1 189 ? 5.288 -9.082 -9.089 1.00 82.69 189 GLU A CA 1
ATOM 1435 C C . GLU A 1 189 ? 6.413 -9.488 -8.142 1.00 82.69 189 GLU A C 1
ATOM 1437 O O . GLU A 1 189 ? 7.455 -9.991 -8.576 1.00 82.69 189 GLU A O 1
ATOM 1442 N N . VAL A 1 190 ? 6.204 -9.287 -6.847 1.00 80.25 190 VAL A N 1
ATOM 1443 C CA . VAL A 1 190 ? 7.153 -9.612 -5.784 1.00 80.25 190 VAL A CA 1
ATOM 1444 C C . VAL A 1 190 ? 6.537 -10.590 -4.797 1.00 80.25 190 VAL A C 1
ATOM 1446 O O . VAL A 1 190 ? 5.343 -10.551 -4.521 1.00 80.25 190 VAL A O 1
ATOM 1449 N N . ASP A 1 191 ? 7.365 -11.456 -4.231 1.00 83.00 191 ASP A N 1
ATOM 1450 C CA . ASP A 1 191 ? 6.987 -12.343 -3.141 1.00 83.00 191 ASP A CA 1
ATOM 1451 C C . ASP A 1 191 ? 6.678 -11.515 -1.887 1.00 83.00 191 ASP A C 1
ATOM 1453 O O . ASP A 1 191 ? 7.508 -10.733 -1.422 1.00 83.00 191 ASP A O 1
ATOM 1457 N N . ALA A 1 192 ? 5.483 -11.683 -1.325 1.00 80.44 192 ALA A N 1
ATOM 1458 C CA . ALA A 1 192 ? 4.997 -10.853 -0.224 1.00 80.44 192 ALA A CA 1
ATOM 1459 C C . ALA A 1 192 ? 5.735 -11.110 1.104 1.00 80.44 192 ALA A C 1
ATOM 1461 O O . ALA A 1 192 ? 5.698 -10.276 2.011 1.00 80.44 192 ALA A O 1
ATOM 1462 N N . ALA A 1 193 ? 6.399 -12.263 1.241 1.00 82.62 193 ALA A N 1
ATOM 1463 C CA . ALA A 1 193 ? 7.123 -12.632 2.453 1.00 82.62 193 ALA A CA 1
ATOM 1464 C C . ALA A 1 193 ? 8.582 -12.158 2.432 1.00 82.62 193 ALA A C 1
ATOM 1466 O O . ALA A 1 193 ? 9.093 -11.675 3.442 1.00 82.62 193 ALA A O 1
ATOM 1467 N N . SER A 1 194 ? 9.252 -12.319 1.293 1.00 80.12 194 SER A N 1
ATOM 1468 C CA . SER A 1 194 ? 10.688 -12.092 1.116 1.00 80.12 194 SER A CA 1
ATOM 1469 C C . SER A 1 194 ? 11.023 -10.840 0.313 1.00 80.12 194 SER A C 1
ATOM 1471 O O . SER A 1 194 ? 12.187 -10.450 0.270 1.00 80.12 194 SER A O 1
ATOM 1473 N N . GLY A 1 195 ? 10.044 -10.236 -0.364 1.00 78.75 195 GLY A N 1
ATOM 1474 C CA . GLY A 1 195 ? 10.269 -9.105 -1.258 1.00 78.75 195 GLY A CA 1
ATOM 1475 C C . GLY A 1 195 ? 10.966 -9.466 -2.572 1.00 78.75 195 GLY A C 1
ATOM 1476 O O . GLY A 1 195 ? 11.279 -8.583 -3.369 1.00 78.75 195 GLY A O 1
ATOM 1477 N N . LYS A 1 196 ? 11.247 -10.752 -2.813 1.00 84.25 196 LYS A N 1
ATOM 1478 C CA . LYS A 1 196 ? 11.957 -11.213 -4.006 1.00 84.25 196 LYS A CA 1
ATOM 1479 C C . LYS A 1 196 ? 11.117 -10.958 -5.258 1.00 84.25 196 LYS A C 1
ATOM 1481 O O . LYS A 1 196 ? 9.958 -11.354 -5.302 1.00 84.25 196 LYS A O 1
ATOM 1486 N N . LEU A 1 197 ? 11.721 -10.396 -6.305 1.00 81.56 197 LEU A N 1
ATOM 1487 C CA . LEU A 1 197 ? 11.073 -10.286 -7.612 1.00 81.56 197 LEU A CA 1
ATOM 1488 C C . LEU A 1 197 ? 10.739 -11.684 -8.161 1.00 81.56 197 LEU A C 1
ATOM 1490 O O . LEU A 1 197 ? 11.624 -12.527 -8.329 1.00 81.56 197 LEU A O 1
ATOM 1494 N N . LEU A 1 198 ? 9.458 -11.912 -8.437 1.00 79.94 198 LEU A N 1
ATOM 1495 C CA . LEU A 1 198 ? 8.930 -13.133 -9.042 1.00 79.94 198 LEU A CA 1
ATOM 1496 C C . LEU A 1 198 ? 8.779 -12.973 -10.553 1.00 79.94 198 LEU A C 1
ATOM 1498 O O . LEU A 1 198 ? 9.132 -13.879 -11.310 1.00 79.94 198 LEU A O 1
ATOM 1502 N N . ARG A 1 199 ? 8.271 -11.818 -10.992 1.00 81.00 199 ARG A N 1
ATOM 1503 C CA . ARG A 1 199 ? 8.020 -11.518 -12.404 1.00 81.00 199 ARG A CA 1
ATOM 1504 C C . ARG A 1 199 ? 8.161 -10.027 -12.678 1.00 81.00 199 ARG A C 1
ATOM 1506 O O . ARG A 1 199 ? 7.831 -9.200 -11.838 1.00 81.00 199 ARG A O 1
ATOM 1513 N N . SER A 1 200 ? 8.613 -9.699 -13.883 1.00 80.75 200 SER A N 1
ATOM 1514 C CA . SER A 1 200 ? 8.606 -8.344 -14.429 1.00 80.75 200 SER A CA 1
ATOM 1515 C C . SER A 1 200 ? 8.014 -8.398 -15.830 1.00 80.75 200 SER A C 1
ATOM 1517 O O . SER A 1 200 ? 8.409 -9.246 -16.633 1.00 80.75 200 SER A O 1
ATOM 1519 N N . GLN A 1 201 ? 7.042 -7.534 -16.100 1.00 77.25 201 GLN A N 1
ATOM 1520 C CA . GLN A 1 201 ? 6.417 -7.383 -17.407 1.00 77.25 201 GLN A CA 1
ATOM 1521 C C . GLN A 1 201 ? 6.449 -5.912 -17.797 1.00 77.25 201 GLN A C 1
ATOM 1523 O O . GLN A 1 201 ? 6.187 -5.035 -16.975 1.00 77.25 201 GLN A O 1
ATOM 1528 N N . PHE A 1 202 ? 6.731 -5.648 -19.069 1.00 74.75 202 PHE A N 1
ATOM 1529 C CA . PHE A 1 202 ? 6.594 -4.320 -19.646 1.00 74.75 202 PHE A CA 1
ATOM 1530 C C . PHE A 1 202 ? 5.509 -4.308 -20.718 1.00 74.75 202 PHE A C 1
ATOM 1532 O O . PHE A 1 202 ? 5.236 -5.327 -21.361 1.00 74.75 202 PHE A O 1
ATOM 1539 N N . PHE A 1 203 ? 4.904 -3.143 -20.902 1.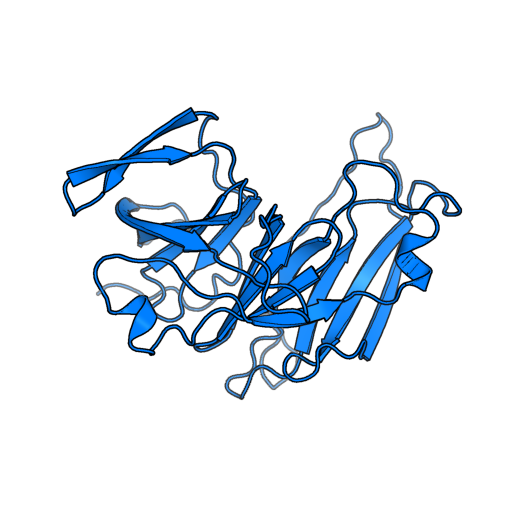00 70.75 203 PHE A N 1
ATOM 1540 C CA . PHE A 1 203 ? 3.974 -2.850 -21.983 1.00 70.75 203 PHE A CA 1
ATOM 1541 C C . PHE A 1 203 ? 4.247 -1.450 -22.525 1.00 70.75 203 PHE A C 1
ATOM 1543 O O . PHE A 1 203 ? 4.820 -0.603 -21.839 1.00 70.75 203 PHE A O 1
ATOM 1550 N N . LEU A 1 204 ? 3.864 -1.232 -23.778 1.00 71.50 204 LEU A N 1
ATOM 1551 C CA . LEU A 1 204 ? 3.932 0.068 -24.430 1.00 71.50 204 LEU A CA 1
ATOM 1552 C C . LEU A 1 204 ? 2.543 0.695 -24.367 1.00 71.50 204 LEU A C 1
ATOM 1554 O O . LEU A 1 204 ? 1.568 0.066 -24.773 1.00 71.50 204 LEU A O 1
ATOM 1558 N N . LEU A 1 205 ? 2.457 1.911 -23.841 1.00 68.62 205 LEU A N 1
ATOM 1559 C CA . LEU A 1 205 ? 1.255 2.725 -23.942 1.00 68.62 205 LEU A CA 1
ATOM 1560 C C . LEU A 1 205 ? 1.330 3.551 -25.221 1.00 68.62 205 LEU A C 1
ATOM 1562 O O . LEU A 1 205 ? 2.170 4.441 -25.340 1.00 68.62 205 LEU A O 1
ATOM 1566 N N . ASP A 1 206 ? 0.452 3.262 -26.175 1.00 62.22 206 ASP A N 1
ATOM 1567 C CA . ASP A 1 206 ? 0.297 4.132 -27.333 1.00 62.22 206 ASP A CA 1
ATOM 1568 C C . ASP A 1 206 ? -0.276 5.477 -26.872 1.00 62.22 206 ASP A C 1
ATOM 1570 O O . ASP A 1 206 ? -1.288 5.543 -26.168 1.00 62.22 206 ASP A O 1
ATOM 1574 N N . GLU A 1 207 ? 0.392 6.568 -27.240 1.00 57.84 207 GLU A N 1
ATOM 1575 C CA . GLU A 1 207 ? -0.149 7.905 -27.028 1.00 57.84 207 GLU A CA 1
ATOM 1576 C C . GLU A 1 207 ? -1.378 8.057 -27.930 1.00 57.84 207 GLU A C 1
ATOM 1578 O O . GLU A 1 207 ? -1.277 7.943 -29.153 1.00 57.84 207 GLU A O 1
ATOM 1583 N N . ALA A 1 208 ? -2.556 8.280 -27.344 1.00 52.88 208 ALA A N 1
ATOM 1584 C CA . ALA A 1 208 ? -3.740 8.565 -28.141 1.00 52.88 208 ALA A CA 1
ATOM 1585 C C . ALA A 1 208 ? -3.525 9.865 -28.939 1.00 52.88 208 ALA A C 1
ATOM 1587 O O . ALA A 1 208 ? -2.898 10.811 -28.444 1.00 52.88 208 ALA A O 1
ATOM 1588 N N . GLU A 1 209 ? -4.068 9.934 -30.161 1.00 45.41 209 GLU A N 1
ATOM 1589 C CA . GLU A 1 209 ? -4.095 11.174 -30.946 1.00 45.41 209 GLU A CA 1
ATOM 1590 C C . GLU A 1 209 ? -4.633 12.326 -30.078 1.00 45.41 209 GLU A C 1
ATOM 1592 O O . GLU A 1 209 ? -5.765 12.283 -29.596 1.00 45.41 209 GLU A O 1
ATOM 1597 N N . GLY A 1 210 ? -3.802 13.350 -29.849 1.00 56.41 210 GLY A N 1
ATOM 1598 C CA . GLY A 1 210 ? -4.137 14.501 -29.001 1.00 56.41 210 GLY A CA 1
ATOM 1599 C C . GLY A 1 210 ? -3.387 14.595 -27.667 1.00 56.41 210 GLY A C 1
ATOM 1600 O O . GLY A 1 210 ? -3.656 15.524 -26.909 1.00 56.41 210 GLY A O 1
ATOM 1601 N N . GLY A 1 211 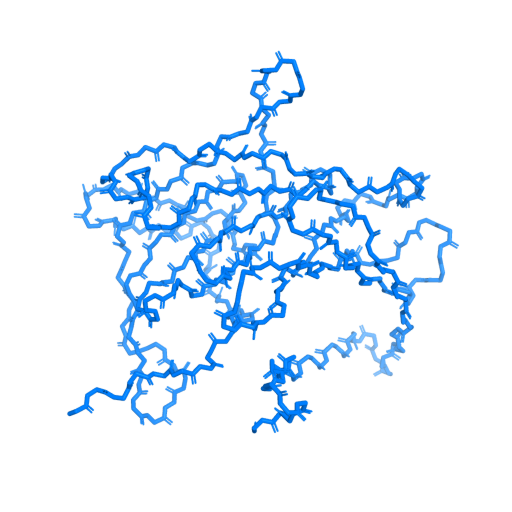? -2.441 13.695 -27.372 1.00 50.59 211 GLY A N 1
ATOM 1602 C CA . GLY A 1 211 ? -1.523 13.843 -26.229 1.00 50.59 211 GLY A CA 1
ATOM 1603 C C . GLY A 1 211 ? -2.159 13.593 -24.858 1.00 50.59 211 GLY A C 1
ATOM 1604 O O . GLY A 1 211 ? -1.583 13.953 -23.835 1.00 50.59 211 GLY A O 1
ATOM 1605 N N . VAL A 1 212 ? -3.345 12.982 -24.826 1.00 48.88 212 VAL A N 1
ATOM 1606 C CA . VAL A 1 212 ? -3.969 12.499 -23.592 1.00 48.88 212 VAL A CA 1
ATOM 1607 C C . VAL A 1 212 ? -3.608 11.020 -23.452 1.00 48.88 212 VAL A C 1
ATOM 1609 O O . VAL A 1 212 ? -4.093 10.216 -24.251 1.00 48.88 212 VAL A O 1
ATOM 1612 N N . PRO A 1 213 ? -2.780 10.621 -22.470 1.00 46.16 213 PRO A N 1
ATOM 1613 C CA . PRO A 1 213 ? -2.575 9.209 -22.193 1.00 46.16 213 PRO A CA 1
ATOM 1614 C C . PRO A 1 213 ? -3.924 8.595 -21.803 1.00 46.16 213 PRO A C 1
ATOM 1616 O O . PRO A 1 213 ? -4.496 8.943 -20.769 1.00 46.16 213 PRO A O 1
ATOM 1619 N N . GLN A 1 214 ? -4.467 7.703 -22.634 1.00 41.94 214 GLN A N 1
ATOM 1620 C CA . GLN A 1 214 ? -5.650 6.934 -22.260 1.00 41.94 214 GLN A CA 1
ATOM 1621 C C . GLN A 1 214 ? -5.214 5.750 -21.403 1.00 41.94 214 GLN A C 1
ATOM 1623 O O . GLN A 1 214 ? -4.949 4.661 -21.903 1.00 41.94 214 GLN A O 1
ATOM 1628 N N . LEU A 1 215 ? -5.152 5.964 -20.090 1.00 38.84 215 LEU A N 1
ATOM 1629 C CA . LEU A 1 215 ? -5.148 4.862 -19.138 1.00 38.84 215 LEU A CA 1
ATOM 1630 C C . LEU A 1 215 ? -6.604 4.489 -18.828 1.00 38.84 215 LEU A C 1
ATOM 1632 O O . LEU A 1 215 ? -7.246 5.083 -17.966 1.00 38.84 215 LEU A O 1
ATOM 1636 N N . LEU A 1 216 ? -7.139 3.507 -19.552 1.00 41.00 216 LEU A N 1
ATOM 1637 C CA . LEU A 1 216 ? -8.375 2.818 -19.182 1.00 41.00 216 LEU A CA 1
ATOM 1638 C C . LEU A 1 216 ? -8.002 1.577 -18.364 1.00 41.00 216 LEU A C 1
ATOM 1640 O O . LEU A 1 216 ? -7.823 0.496 -18.915 1.00 41.00 216 LEU A O 1
ATOM 1644 N N . LEU A 1 217 ? -7.877 1.729 -17.045 1.00 35.03 217 LEU A N 1
ATOM 1645 C CA . LEU A 1 217 ? -7.890 0.589 -16.126 1.00 35.03 217 LEU A CA 1
ATOM 1646 C C . LEU A 1 217 ? -9.335 0.336 -15.695 1.00 35.03 217 LEU A C 1
ATOM 1648 O O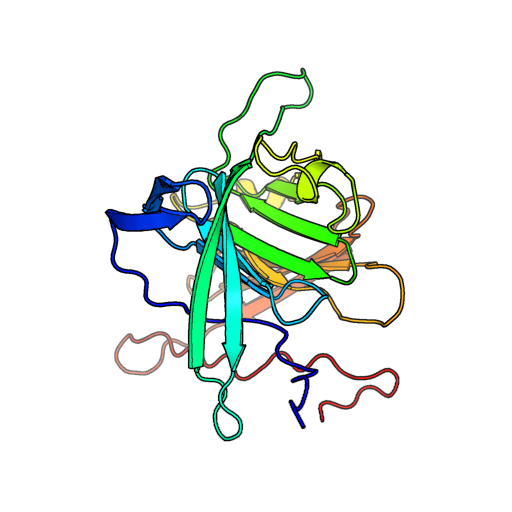 . LEU A 1 217 ? -9.802 0.819 -14.665 1.00 35.03 217 LEU A O 1
ATOM 1652 N N . SER A 1 218 ? -10.060 -0.413 -16.521 1.00 36.22 218 SER A N 1
ATOM 1653 C CA . SER A 1 218 ? -11.215 -1.173 -16.056 1.00 36.22 218 SER A CA 1
ATOM 1654 C C . SER A 1 218 ? -10.677 -2.353 -15.255 1.00 36.22 218 SER A C 1
ATOM 1656 O O . SER A 1 218 ? -10.000 -3.193 -15.836 1.00 36.22 218 SER A O 1
ATOM 1658 N N . GLU A 1 219 ? -10.931 -2.343 -13.947 1.00 32.78 219 GLU A N 1
ATOM 1659 C CA . GLU A 1 219 ? -10.965 -3.511 -13.060 1.00 32.78 219 GLU A CA 1
ATOM 1660 C C . GLU A 1 219 ? -9.933 -4.608 -13.388 1.00 32.78 219 GLU A C 1
ATOM 1662 O O . GLU A 1 219 ? -10.142 -5.455 -14.256 1.00 32.78 219 GLU A O 1
ATOM 1667 N N . ILE A 1 220 ? -8.826 -4.655 -12.637 1.00 37.03 220 ILE A N 1
ATOM 1668 C CA . ILE A 1 220 ? -8.092 -5.918 -12.497 1.00 37.03 220 ILE A CA 1
ATOM 1669 C C . ILE A 1 220 ? -9.017 -6.822 -11.682 1.00 37.03 220 ILE A C 1
ATOM 1671 O O . ILE A 1 220 ? -8.953 -6.829 -10.456 1.00 37.03 220 ILE A O 1
ATOM 1675 N N . ALA A 1 221 ? -9.941 -7.502 -12.359 1.00 34.06 221 ALA A N 1
ATOM 1676 C CA . ALA A 1 221 ? -10.827 -8.454 -11.722 1.00 34.06 221 ALA A CA 1
ATOM 1677 C C . ALA A 1 221 ? -9.949 -9.518 -11.062 1.00 34.06 221 ALA A C 1
ATOM 1679 O O . ALA A 1 221 ? -9.181 -10.214 -11.736 1.00 34.06 221 ALA A O 1
ATOM 1680 N N . ALA A 1 222 ? -10.020 -9.615 -9.735 1.00 39.09 222 ALA A N 1
ATOM 1681 C CA . ALA A 1 222 ? -9.451 -10.748 -9.036 1.00 39.09 222 ALA A CA 1
ATOM 1682 C C . ALA A 1 222 ? -10.213 -11.986 -9.514 1.00 39.09 222 ALA A C 1
ATOM 1684 O O . ALA A 1 222 ? -11.391 -12.163 -9.202 1.00 39.09 222 ALA A O 1
ATOM 1685 N N . LEU A 1 223 ? -9.546 -12.802 -10.331 1.00 42.31 223 LEU A N 1
ATOM 1686 C CA . LEU A 1 223 ? -10.100 -14.069 -10.780 1.00 42.31 223 LEU A CA 1
ATOM 1687 C C . LEU A 1 223 ? -10.391 -14.932 -9.553 1.00 42.31 223 LEU A C 1
ATOM 1689 O O . LEU A 1 223 ? -9.586 -14.991 -8.617 1.00 42.31 223 LEU A O 1
ATOM 1693 N N . ASP A 1 224 ? -11.534 -15.605 -9.559 1.00 39.81 224 ASP A N 1
ATOM 1694 C CA . ASP A 1 224 ? -11.810 -16.616 -8.550 1.00 39.81 224 ASP A CA 1
ATOM 1695 C C . ASP A 1 224 ? -10.859 -17.825 -8.690 1.00 39.81 224 ASP A C 1
ATOM 1697 O O . ASP A 1 224 ? -9.974 -17.881 -9.549 1.00 39.81 224 ASP A O 1
ATOM 1701 N N . ALA A 1 225 ? -11.030 -18.828 -7.827 1.00 38.41 225 ALA A N 1
ATOM 1702 C CA . ALA A 1 225 ? -10.212 -20.041 -7.860 1.00 38.41 225 ALA A CA 1
ATOM 1703 C C . ALA A 1 225 ? -10.350 -20.859 -9.169 1.00 38.41 225 ALA A C 1
ATOM 1705 O O . ALA A 1 225 ? -9.595 -21.812 -9.357 1.00 38.41 225 ALA A O 1
ATOM 1706 N N . GLU A 1 226 ? -11.282 -20.502 -10.062 1.00 36.00 226 GLU A N 1
ATOM 1707 C CA . GLU A 1 226 ? -11.499 -21.120 -11.375 1.00 36.00 226 GLU A CA 1
ATOM 1708 C C . GLU A 1 226 ? -10.974 -20.256 -12.538 1.00 36.00 226 GLU A C 1
ATOM 1710 O O . GLU A 1 226 ? -11.044 -20.668 -13.697 1.00 36.00 226 GLU A O 1
ATOM 1715 N N . GLY A 1 227 ? -10.380 -19.091 -12.256 1.00 32.41 227 GLY A N 1
ATOM 1716 C CA . GLY A 1 227 ? -9.814 -18.218 -13.281 1.00 32.41 227 GLY A CA 1
ATOM 1717 C C . GLY A 1 227 ? -10.848 -17.329 -13.976 1.00 32.41 227 GLY A C 1
ATOM 1718 O O . GLY A 1 227 ? -10.567 -16.843 -15.073 1.00 32.41 227 GLY A O 1
ATOM 1719 N N . LEU A 1 228 ? -12.028 -17.118 -13.378 1.00 29.00 228 LEU A N 1
ATOM 1720 C CA . LEU A 1 228 ? -13.083 -16.287 -13.956 1.00 29.00 228 LEU A CA 1
ATOM 1721 C C . LEU A 1 228 ? -13.193 -14.934 -13.247 1.00 29.00 228 LEU A C 1
ATOM 1723 O O . LEU A 1 228 ? -13.246 -14.845 -12.021 1.00 29.00 228 LEU A O 1
ATOM 1727 N N . ALA A 1 229 ? -13.232 -13.879 -14.062 1.00 34.38 229 ALA A N 1
ATOM 1728 C CA . ALA A 1 229 ? -13.707 -12.562 -13.670 1.00 34.38 229 ALA A CA 1
ATOM 1729 C C . ALA A 1 229 ? -15.237 -12.633 -13.668 1.00 34.38 229 ALA A C 1
ATOM 1731 O O . ALA A 1 229 ? -15.828 -12.942 -14.705 1.00 34.38 229 ALA A O 1
ATOM 1732 N N . GLY A 1 230 ? -15.857 -12.445 -12.505 1.00 36.06 230 GLY A N 1
ATOM 1733 C CA . GLY A 1 230 ? -17.315 -12.342 -12.405 1.00 36.06 230 GLY A CA 1
ATOM 1734 C C . GLY A 1 230 ? -17.837 -11.092 -13.093 1.00 36.06 230 GLY A C 1
ATOM 1735 O O . GLY A 1 230 ? -17.201 -10.035 -12.906 1.00 36.06 230 GLY A O 1
#

Foldseek 3Di:
DAPLDDFCFADPDDDDPAQDWDAAPVRDIDTARAFQGWGAAPVSQWIWTAGFQAKIWIWGFDADPVDRDTPDIHTHDMAHEWEADPVRHTDTFGWHEWGYAHQWIWTAGPVGWIWTWPGCVDPVVVDSDYHIYTHTQDHPDCVQVVFDDPPWHKHYKGFQHDVDDGQKIKIKIRADGPPDDRQKIKIWIAGPRRRHTPDIDIDGQDQPPPRDRPPPPDDPQNQYPVRDRD

Radius of gyration: 17.95 Å; chains: 1; bounding box: 52×42×51 Å

Secondary structure (DSSP, 8-state):
-----------------TT-EEE-TTS-EEE-S-EEEEEE-TTSSEEEEEETTTEEEEEEEEE-SSSSSEEEEEEEEEEEEEEE-TTS-EE--EEEEEEEETTEEEEEEETTEEEEPPPTTSHHHHSSS--EEEEEEEEPPGGGTTTPPSS--EEEEE----SS---EEEEEESS--TTS-TTEEEEEEEETTT--EEEEEEEE-PPPTTS-------------TTS---